Protein AF-A0A8C9UIH5-F1 (afdb_monomer)

Sequence (192 aa):
MHGMSHPVFLFQLLFCRVLQDYIEWLMPIVYTPTVGLACSQYGHILRRPKGLFISISDRGHVRSIVNNWPENDAVVITDGERILGLGDLGMYGMGIPVGKLCLYTACAGIHPDKYLPVCIDIGTDNTTLLKDPFYIGLYKKRDPITDRYDSEYSCYLSNVGGHSLLYSIWSSIKHFKRTQLFFSLRFSLNLQ

Secondary structure (DSSP, 8-state):
------HHHHHHHHHHHHHHHTHHHHHHHHSTTHHHHHHHTHHHH-SS--SEEEEGGGTTTHHHHHHTSPP-SEEEEE-STT-TTS---GGGGGHHHHHHHHHHHHHH---GGGEEEEEEES----TTGGG-TT--S-SSPPP---HHHHHHHHHHHHTT-SS-EEEEE-SS-TT--S--------------

Organism: Serinus canaria (NCBI:txid9135)

pLDDT: mean 73.55, std 20.6, range [25.08, 96.75]

Mean predicted aligned error: 10.1 Å

Nearest PDB structures (foldseek):
  7x11-assembly1_D  TM=9.461E-01  e=9.900E-18  Homo sapiens
  6c7n-assembly1_D  TM=9.326E-01  e=1.142E-16  Sorghum bicolor
  2aw5-assembly2_C  TM=8.945E-01  e=4.851E-17  Homo sapiens
  5ou5-assembly1_A  TM=8.752E-01  e=1.550E-16  Zea mays
  6w57-assembly1_A  TM=8.309E-01  e=6.320E-13  Trypanosoma cruzi

Structure (mmCIF, N/CA/C/O backbone):
data_AF-A0A8C9UIH5-F1
#
_entry.id   AF-A0A8C9UIH5-F1
#
loop_
_atom_site.group_PDB
_atom_site.id
_atom_site.type_symbol
_atom_site.label_atom_id
_atom_site.label_alt_id
_atom_site.label_comp_id
_atom_site.label_asym_id
_atom_site.label_entity_id
_atom_site.label_seq_id
_atom_site.pdbx_PDB_ins_code
_atom_site.Cartn_x
_atom_site.Cartn_y
_atom_site.Cartn_z
_atom_site.occupancy
_atom_site.B_iso_or_equiv
_atom_site.auth_seq_id
_atom_site.auth_comp_id
_atom_site.auth_asym_id
_atom_site.auth_atom_id
_atom_site.pdbx_PDB_model_num
ATOM 1 N N . MET A 1 1 ? -23.707 -16.100 5.401 1.00 32.19 1 MET A N 1
ATOM 2 C CA . MET A 1 1 ? -23.678 -15.674 6.817 1.00 32.19 1 MET A CA 1
ATOM 3 C C . MET A 1 1 ? -22.838 -16.667 7.616 1.00 32.19 1 MET A C 1
ATOM 5 O O . MET A 1 1 ? -23.377 -17.638 8.129 1.00 32.19 1 MET A O 1
ATOM 9 N N . HIS A 1 2 ? -21.520 -16.485 7.677 1.00 30.64 2 HIS A N 1
ATOM 10 C CA . HIS A 1 2 ? -20.655 -17.218 8.608 1.00 30.64 2 HIS A CA 1
ATOM 11 C C . HIS A 1 2 ? -19.794 -16.195 9.338 1.00 30.64 2 HIS A C 1
ATOM 13 O O . HIS A 1 2 ? -19.164 -15.349 8.707 1.00 30.64 2 HIS A O 1
ATOM 19 N N . GLY A 1 3 ? -19.900 -16.216 10.666 1.00 38.16 3 GLY A N 1
ATOM 20 C CA . GLY A 1 3 ? -19.327 -15.229 11.568 1.00 38.16 3 GLY A CA 1
ATOM 21 C C . GLY A 1 3 ? -17.819 -15.129 11.401 1.00 38.16 3 GLY A C 1
ATOM 22 O O . GLY A 1 3 ? -17.089 -16.092 11.621 1.00 38.16 3 GLY A O 1
ATOM 23 N N . MET A 1 4 ? -17.360 -13.937 11.035 1.00 40.62 4 MET A N 1
ATOM 24 C CA . MET A 1 4 ? -15.951 -13.567 10.988 1.00 40.62 4 MET A CA 1
ATOM 25 C C . MET A 1 4 ? -15.452 -13.260 12.406 1.00 40.62 4 MET A C 1
ATOM 27 O O . MET A 1 4 ? -15.053 -12.149 12.726 1.00 40.62 4 MET A O 1
ATOM 31 N N . SER A 1 5 ? -15.465 -14.257 13.290 1.00 37.78 5 SER A N 1
ATOM 32 C CA . SER A 1 5 ? -14.789 -14.200 14.590 1.00 37.78 5 SER A CA 1
ATOM 33 C C . SER A 1 5 ? -13.310 -14.571 14.431 1.00 37.78 5 SER A C 1
ATOM 35 O O . SER A 1 5 ? -12.812 -15.490 15.079 1.00 37.78 5 SER A O 1
ATOM 37 N N . HIS A 1 6 ? -12.600 -13.911 13.511 1.00 51.72 6 HIS A N 1
ATOM 38 C CA . HIS A 1 6 ? -11.171 -14.151 13.321 1.00 51.72 6 HIS A CA 1
ATOM 39 C C . HIS A 1 6 ? -10.384 -13.245 14.288 1.00 51.72 6 HIS A C 1
ATOM 41 O O . HIS A 1 6 ? -10.607 -12.033 14.283 1.00 51.72 6 HIS A O 1
ATOM 47 N N . PRO A 1 7 ? -9.419 -13.752 15.082 1.00 52.97 7 PRO A N 1
ATOM 48 C CA . PRO A 1 7 ? -8.651 -12.943 16.047 1.00 52.97 7 PRO A CA 1
ATOM 49 C C . PRO A 1 7 ? -7.919 -11.731 15.438 1.00 52.97 7 PRO A C 1
ATOM 51 O O . PRO A 1 7 ? -7.585 -10.778 16.136 1.00 52.97 7 PRO A O 1
ATOM 54 N N . VAL A 1 8 ? -7.709 -11.737 14.119 1.00 53.50 8 VAL A N 1
ATOM 55 C CA . VAL A 1 8 ? -7.130 -10.621 13.355 1.00 53.50 8 VAL A CA 1
ATOM 56 C C . VAL A 1 8 ? -8.065 -9.407 13.339 1.00 53.50 8 VAL A C 1
ATOM 58 O O . VAL A 1 8 ? -7.598 -8.276 13.449 1.00 53.50 8 VAL A O 1
ATOM 61 N N . PHE A 1 9 ? -9.374 -9.640 13.252 1.00 54.66 9 PHE A N 1
ATOM 62 C CA . PHE A 1 9 ? -10.385 -8.590 13.216 1.00 54.66 9 PHE A CA 1
ATOM 63 C C . PHE A 1 9 ? -10.535 -7.902 14.581 1.00 54.66 9 PHE A C 1
ATOM 65 O O . PHE A 1 9 ? -10.538 -6.676 14.671 1.00 54.66 9 PHE A O 1
ATOM 72 N N . LEU A 1 10 ? -10.524 -8.692 15.659 1.00 59.56 10 LEU A N 1
ATOM 73 C CA . LEU A 1 10 ? -10.505 -8.194 17.039 1.00 59.56 10 LEU A CA 1
ATOM 74 C C . LEU A 1 10 ? -9.298 -7.287 17.311 1.00 59.56 10 LEU A C 1
ATOM 76 O O . LEU A 1 10 ? -9.452 -6.224 17.908 1.00 59.56 10 LEU A O 1
ATOM 80 N N . PHE A 1 11 ? -8.109 -7.665 16.830 1.00 68.94 11 PHE A N 1
ATOM 81 C CA . PHE A 1 11 ? -6.918 -6.828 16.976 1.00 68.94 11 PHE A CA 1
ATOM 82 C C . PHE A 1 11 ? -7.029 -5.519 16.183 1.00 68.94 11 PHE A C 1
ATOM 84 O O . PHE A 1 11 ? -6.650 -4.469 16.690 1.00 68.94 11 PHE A O 1
ATOM 91 N N . GLN A 1 12 ? -7.567 -5.562 14.960 1.00 70.94 12 GLN A N 1
ATOM 92 C CA . GLN A 1 12 ? -7.761 -4.374 14.122 1.00 70.94 12 GLN A CA 1
ATOM 93 C C . GLN A 1 12 ? -8.765 -3.396 14.761 1.00 70.94 12 GLN A C 1
ATOM 95 O O . GLN A 1 12 ? -8.496 -2.198 14.808 1.00 70.94 12 GLN A O 1
ATOM 100 N N . LEU A 1 13 ? -9.879 -3.894 15.308 1.00 74.19 13 LEU A N 1
ATOM 101 C CA . LEU A 1 13 ? -10.854 -3.071 16.030 1.00 74.19 13 LEU A CA 1
ATOM 102 C C . LEU A 1 13 ? -10.268 -2.457 17.302 1.00 74.19 13 LEU A C 1
ATOM 104 O O . LEU A 1 13 ? -10.424 -1.258 17.522 1.00 74.19 13 LEU A O 1
ATOM 108 N N . LEU A 1 14 ? -9.564 -3.251 18.115 1.00 81.12 14 LEU A N 1
ATOM 109 C CA . LEU A 1 14 ? -8.899 -2.752 19.318 1.00 81.12 14 LEU A CA 1
ATOM 110 C C . LEU A 1 14 ? -7.847 -1.694 18.968 1.00 81.12 14 LEU A C 1
ATOM 112 O O . LEU A 1 14 ? -7.779 -0.655 19.614 1.00 81.12 14 LEU A O 1
ATOM 116 N N . PHE A 1 15 ? -7.065 -1.925 17.914 1.00 81.69 15 PHE A N 1
ATOM 117 C CA . PHE A 1 15 ? -6.082 -0.970 17.413 1.00 81.69 15 PHE A CA 1
ATOM 118 C C . PHE A 1 15 ? -6.733 0.346 16.977 1.00 81.69 15 PHE A C 1
ATOM 120 O O . PHE A 1 15 ? -6.294 1.412 17.399 1.00 81.69 15 PHE A O 1
ATOM 127 N N . CYS A 1 16 ? -7.805 0.288 16.183 1.00 77.69 16 CYS A N 1
ATOM 128 C CA . CYS A 1 16 ? -8.547 1.481 15.780 1.00 77.69 16 CYS A CA 1
ATOM 129 C C . CYS A 1 16 ? -9.183 2.198 16.977 1.00 77.69 16 CYS A C 1
ATOM 131 O O . CYS A 1 16 ? -9.220 3.426 16.989 1.00 77.69 16 CYS A O 1
ATOM 133 N N . ARG A 1 17 ? -9.629 1.459 17.999 1.00 81.94 17 ARG A N 1
ATOM 134 C CA . ARG A 1 17 ? -10.161 2.046 19.230 1.00 81.94 17 ARG A CA 1
ATOM 135 C C . ARG A 1 17 ? -9.084 2.771 20.039 1.00 81.94 17 ARG A C 1
ATOM 137 O O . ARG A 1 17 ? -9.276 3.924 20.400 1.00 81.94 17 ARG A O 1
ATOM 144 N N . VAL A 1 18 ? -7.934 2.137 20.257 1.00 86.69 18 VAL A N 1
ATOM 145 C CA . VAL A 1 18 ? -6.781 2.765 20.925 1.00 86.69 18 VAL A CA 1
ATOM 146 C C . VAL A 1 18 ? -6.313 4.001 20.150 1.00 86.69 18 VAL A C 1
ATOM 148 O O . VAL A 1 18 ? -5.970 5.015 20.751 1.00 86.69 18 VAL A O 1
ATOM 151 N N . LEU A 1 19 ? -6.352 3.948 18.816 1.00 84.69 19 LEU A N 1
ATOM 152 C CA . LEU A 1 19 ? -6.067 5.106 17.974 1.00 84.69 19 LEU A CA 1
ATOM 153 C C . LEU A 1 19 ? -7.052 6.252 18.160 1.00 84.69 19 LEU A C 1
ATOM 155 O O . LEU A 1 19 ? -6.615 7.394 18.149 1.00 84.69 19 LEU A O 1
ATOM 159 N N . GLN A 1 20 ? -8.345 5.972 18.325 1.00 82.62 20 GLN A N 1
ATOM 160 C CA . GLN A 1 20 ? -9.336 7.005 18.634 1.00 82.62 20 GLN A CA 1
ATOM 161 C C . GLN A 1 20 ? -9.053 7.669 19.978 1.00 82.62 20 GLN A C 1
ATOM 163 O O . GLN A 1 20 ? -9.080 8.893 20.066 1.00 82.62 20 GLN A O 1
ATOM 168 N N . ASP A 1 21 ? -8.750 6.866 20.998 1.00 86.38 21 ASP A N 1
ATOM 169 C CA . ASP A 1 21 ? -8.558 7.356 22.363 1.00 86.38 21 ASP A CA 1
ATOM 170 C C . ASP A 1 21 ? -7.251 8.177 22.512 1.00 86.38 21 ASP A C 1
ATOM 172 O O . ASP A 1 21 ? -7.191 9.086 23.337 1.00 86.38 21 ASP A O 1
ATOM 176 N N . TYR A 1 22 ? -6.220 7.915 21.690 1.00 87.06 22 TYR A N 1
ATOM 177 C CA . TYR A 1 22 ? -4.895 8.560 21.783 1.00 87.06 22 TYR A CA 1
ATOM 178 C C . TYR A 1 22 ? -4.378 9.127 20.453 1.00 87.06 22 TYR A C 1
ATOM 180 O O . TYR A 1 22 ? -3.174 9.089 20.178 1.00 87.06 22 TYR A O 1
ATOM 188 N N . ILE A 1 23 ? -5.269 9.649 19.607 1.00 82.88 23 ILE A N 1
ATOM 189 C CA . ILE A 1 23 ? -4.918 10.029 18.233 1.00 82.88 23 ILE A CA 1
ATOM 190 C C . ILE A 1 23 ? -3.749 11.018 18.164 1.00 82.88 23 ILE A C 1
ATOM 192 O O . ILE A 1 23 ? -2.807 10.783 17.416 1.00 82.88 23 ILE A O 1
ATOM 196 N N . GLU A 1 24 ? -3.731 12.069 18.986 1.00 82.25 24 GLU A N 1
ATOM 197 C CA . GLU A 1 24 ? -2.657 13.075 18.967 1.00 82.25 24 GLU A CA 1
ATOM 198 C C . GLU A 1 24 ? -1.272 12.468 19.223 1.00 82.25 24 GLU A C 1
ATOM 200 O O . GLU A 1 24 ? -0.296 12.833 18.569 1.00 82.25 24 GLU A O 1
ATOM 205 N N . TRP A 1 25 ? -1.199 11.492 20.129 1.00 85.00 25 TRP A N 1
ATOM 206 C CA . TRP A 1 25 ? 0.044 10.826 20.509 1.00 85.00 25 TRP A CA 1
ATOM 207 C C . TRP A 1 25 ? 0.460 9.729 19.527 1.00 85.00 25 TRP A C 1
ATOM 209 O O . TRP A 1 25 ? 1.649 9.513 19.294 1.00 85.00 25 TRP A O 1
ATOM 219 N N . LEU A 1 26 ? -0.510 9.024 18.943 1.00 86.19 26 LEU A N 1
ATOM 220 C CA . LEU A 1 26 ? -0.250 7.886 18.062 1.00 86.19 26 LEU A CA 1
ATOM 221 C C . LEU A 1 26 ? -0.104 8.283 16.591 1.00 86.19 26 LEU A C 1
ATOM 223 O O . LEU A 1 26 ? 0.512 7.537 15.831 1.00 86.19 26 LEU A O 1
ATOM 227 N N . MET A 1 27 ? -0.602 9.451 16.177 1.00 80.50 27 MET A N 1
ATOM 228 C CA . MET A 1 27 ? -0.501 9.946 14.798 1.00 80.50 27 MET A CA 1
ATOM 229 C C . MET A 1 27 ? 0.934 9.917 14.235 1.00 80.50 27 MET A C 1
ATOM 231 O O . MET A 1 27 ? 1.108 9.392 13.133 1.00 80.50 27 MET A O 1
ATOM 235 N N . PRO A 1 28 ? 1.982 10.369 14.954 1.00 83.12 28 PRO A N 1
ATOM 236 C CA . PRO A 1 28 ? 3.363 10.282 14.464 1.00 83.12 28 PRO A CA 1
ATOM 237 C C . PRO A 1 28 ? 3.882 8.845 14.296 1.00 83.12 28 PRO A C 1
ATOM 239 O O . PRO A 1 28 ? 4.825 8.612 13.537 1.00 83.12 28 PRO A O 1
ATOM 242 N N . ILE A 1 29 ? 3.281 7.880 15.000 1.00 83.69 29 ILE A N 1
ATOM 243 C CA . ILE A 1 29 ? 3.656 6.461 14.973 1.00 83.69 29 ILE A CA 1
ATOM 244 C C . ILE A 1 29 ? 2.952 5.737 13.820 1.00 83.69 29 ILE A C 1
ATOM 246 O O . ILE A 1 29 ? 3.580 4.958 13.108 1.00 83.69 29 ILE A O 1
ATOM 250 N N . VAL A 1 30 ? 1.654 5.982 13.618 1.00 78.56 30 VAL A N 1
ATOM 251 C CA . VAL A 1 30 ? 0.859 5.266 12.599 1.00 78.56 30 VAL A CA 1
ATOM 252 C C . VAL A 1 30 ? 0.787 5.979 11.252 1.00 78.56 30 VAL A C 1
ATOM 254 O O . VAL A 1 30 ? 0.372 5.380 10.260 1.00 78.56 30 VAL A O 1
ATOM 257 N N . TYR A 1 31 ? 1.194 7.245 11.205 1.00 76.94 31 TYR A N 1
ATOM 258 C CA . TYR A 1 31 ? 1.227 8.059 9.999 1.00 76.94 31 TYR A CA 1
ATOM 259 C C . TYR A 1 31 ? 2.617 8.684 9.816 1.00 76.94 31 TYR A C 1
ATOM 261 O O . TYR A 1 31 ? 3.637 8.043 10.069 1.00 76.94 31 TYR A O 1
ATOM 269 N N . THR A 1 32 ? 2.706 9.901 9.292 1.00 71.75 32 THR A N 1
ATOM 270 C CA . THR A 1 32 ? 3.986 10.574 9.049 1.00 71.75 32 THR A CA 1
ATOM 271 C C . THR A 1 32 ? 4.675 10.972 10.359 1.00 71.75 32 THR A C 1
ATOM 273 O O . THR A 1 32 ? 4.009 11.566 11.206 1.00 71.75 32 THR A O 1
ATOM 276 N N . PRO A 1 33 ? 5.997 10.746 10.510 1.00 82.06 33 PRO A N 1
ATOM 277 C CA . PRO A 1 33 ? 6.952 10.257 9.500 1.00 82.06 33 PRO A CA 1
ATOM 278 C C . PRO A 1 33 ? 7.119 8.724 9.446 1.00 82.06 33 PRO A C 1
ATOM 280 O O . PRO A 1 33 ? 7.627 8.201 8.453 1.00 82.06 33 PRO A O 1
ATOM 283 N N . THR A 1 34 ? 6.683 7.996 10.475 1.00 85.88 34 THR A N 1
ATOM 284 C CA . THR A 1 34 ? 6.977 6.565 10.676 1.00 85.88 34 THR A CA 1
ATOM 285 C C . THR A 1 34 ? 6.425 5.664 9.570 1.00 85.88 34 THR A C 1
ATOM 287 O O . THR A 1 34 ? 7.091 4.715 9.161 1.00 85.88 34 THR A O 1
ATOM 290 N N . VAL A 1 35 ? 5.259 5.987 9.000 1.00 85.06 35 VAL A N 1
ATOM 291 C CA . VAL A 1 35 ? 4.681 5.237 7.871 1.00 85.06 35 VAL A CA 1
ATOM 292 C C . VAL A 1 35 ? 5.583 5.271 6.638 1.00 85.06 35 VAL A C 1
ATOM 294 O O . VAL A 1 35 ? 5.638 4.296 5.896 1.00 85.06 35 VAL A O 1
ATOM 297 N N . GLY A 1 36 ? 6.333 6.359 6.434 1.00 85.25 36 GLY A N 1
ATOM 298 C CA . GLY A 1 36 ? 7.306 6.457 5.350 1.00 85.25 36 GLY A CA 1
ATOM 299 C C . GLY A 1 36 ? 8.452 5.466 5.540 1.00 85.25 36 GLY A C 1
ATOM 300 O O . GLY A 1 36 ? 8.786 4.735 4.614 1.00 85.25 36 GLY A O 1
ATOM 301 N N . LEU A 1 37 ? 8.988 5.375 6.762 1.00 89.12 37 LEU A N 1
ATOM 302 C CA . LEU A 1 37 ? 10.014 4.390 7.114 1.00 89.12 37 LEU A CA 1
ATOM 303 C C . LEU A 1 37 ? 9.491 2.953 6.968 1.00 89.12 37 LEU A C 1
ATOM 305 O O . LEU A 1 37 ? 10.170 2.106 6.392 1.00 89.12 37 LEU A O 1
ATOM 309 N N . ALA A 1 38 ? 8.264 2.701 7.430 1.00 89.75 38 ALA A N 1
ATOM 310 C CA . ALA A 1 38 ? 7.608 1.406 7.283 1.00 89.75 38 ALA A CA 1
ATOM 311 C C . ALA A 1 38 ? 7.399 1.025 5.810 1.00 89.75 38 ALA A C 1
ATOM 313 O O . ALA A 1 38 ? 7.561 -0.142 5.467 1.00 89.75 38 ALA A O 1
ATOM 314 N N . CYS A 1 39 ? 7.086 1.987 4.932 1.00 89.69 39 CYS A N 1
ATOM 315 C CA . CYS A 1 39 ? 7.049 1.748 3.489 1.00 89.69 39 CYS A CA 1
ATOM 316 C C . CYS A 1 39 ? 8.451 1.399 2.972 1.00 89.69 39 CYS A C 1
ATOM 318 O O . CYS A 1 39 ? 8.620 0.367 2.343 1.00 89.69 39 CYS A O 1
ATOM 320 N N . SER A 1 40 ? 9.492 2.166 3.297 1.00 90.88 40 SER A N 1
ATOM 321 C CA . SER A 1 40 ? 10.858 1.878 2.821 1.00 90.88 40 SER A CA 1
ATOM 322 C C . SER A 1 40 ? 11.382 0.490 3.211 1.00 90.88 40 SER A C 1
ATOM 324 O O . SER A 1 40 ? 12.221 -0.064 2.507 1.00 90.88 40 SER A O 1
ATOM 326 N N . GLN A 1 41 ? 10.892 -0.077 4.315 1.00 92.62 41 GLN A N 1
ATOM 327 C CA . GLN A 1 41 ? 11.284 -1.397 4.816 1.00 92.62 41 GLN A CA 1
ATOM 328 C C . GLN A 1 41 ? 10.167 -2.441 4.689 1.00 92.62 41 GLN A C 1
ATOM 330 O O . GLN A 1 41 ? 10.235 -3.484 5.337 1.00 92.62 41 GLN A O 1
ATOM 335 N N . TYR A 1 42 ? 9.134 -2.185 3.878 1.00 92.50 42 TYR A N 1
ATOM 336 C CA . TYR A 1 42 ? 7.877 -2.934 3.937 1.00 92.50 42 TYR A CA 1
ATOM 337 C C . TYR A 1 42 ? 8.071 -4.443 3.761 1.00 92.50 42 TYR A C 1
ATOM 339 O O . TYR A 1 42 ? 7.571 -5.211 4.577 1.00 92.50 42 TYR A O 1
ATOM 347 N N . GLY A 1 43 ? 8.851 -4.876 2.767 1.00 91.56 43 GLY A N 1
ATOM 348 C CA . GLY A 1 43 ? 9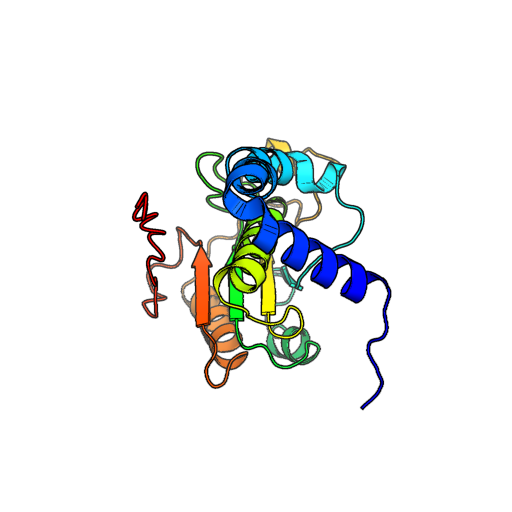.142 -6.296 2.532 1.00 91.56 43 GLY A CA 1
ATOM 349 C C . GLY A 1 43 ? 9.931 -6.970 3.657 1.00 91.56 43 GLY A C 1
ATOM 350 O O . GLY A 1 43 ? 9.714 -8.144 3.938 1.00 91.56 43 GLY A O 1
ATOM 351 N N . HIS A 1 44 ? 10.763 -6.215 4.380 1.00 92.06 44 HIS A N 1
ATOM 352 C CA . HIS A 1 44 ? 11.551 -6.714 5.516 1.00 92.06 44 HIS A CA 1
ATOM 353 C C . HIS A 1 44 ? 10.695 -6.924 6.768 1.00 92.06 44 HIS A C 1
ATOM 355 O O . HIS A 1 44 ? 10.970 -7.808 7.577 1.00 92.06 44 HIS A O 1
ATOM 361 N N . ILE A 1 45 ? 9.653 -6.105 6.945 1.00 90.69 45 ILE A N 1
ATOM 362 C CA . ILE A 1 45 ? 8.761 -6.149 8.116 1.00 90.69 45 ILE A CA 1
ATOM 363 C C . ILE A 1 45 ? 7.432 -6.862 7.836 1.00 90.69 45 ILE A C 1
ATOM 365 O O . ILE A 1 45 ? 6.625 -7.042 8.757 1.00 90.69 45 ILE A O 1
ATOM 369 N N . LEU A 1 46 ? 7.174 -7.252 6.584 1.00 87.06 46 LEU A N 1
ATOM 370 C CA . LEU A 1 46 ? 5.919 -7.865 6.171 1.00 87.06 46 LEU A CA 1
ATOM 371 C C . LEU A 1 46 ? 5.732 -9.210 6.875 1.00 87.06 46 LEU A C 1
ATOM 373 O O . LEU A 1 46 ? 6.443 -10.178 6.628 1.00 87.06 46 LEU A O 1
ATOM 377 N N . ARG A 1 47 ? 4.719 -9.286 7.740 1.00 85.12 47 ARG A N 1
ATOM 378 C CA . ARG A 1 47 ? 4.317 -10.544 8.394 1.00 85.12 47 ARG A CA 1
ATOM 379 C C . ARG A 1 47 ? 3.084 -11.161 7.757 1.00 85.12 47 ARG A C 1
ATOM 381 O O . ARG A 1 47 ? 2.990 -12.374 7.624 1.00 85.12 47 ARG A O 1
ATOM 388 N N . ARG A 1 48 ? 2.101 -10.323 7.424 1.00 83.50 48 ARG A N 1
ATOM 389 C CA . ARG A 1 48 ? 0.848 -10.729 6.786 1.00 83.50 48 ARG A CA 1
ATOM 390 C C . ARG A 1 48 ? 0.441 -9.672 5.765 1.00 83.50 48 ARG A C 1
ATOM 392 O O . ARG A 1 48 ? 0.405 -8.497 6.141 1.00 83.50 48 ARG A O 1
ATOM 399 N N . PRO A 1 49 ? 0.124 -10.064 4.522 1.00 82.81 49 PRO A N 1
ATOM 400 C CA . PRO A 1 49 ? -0.376 -9.129 3.527 1.00 82.81 49 PRO A CA 1
ATOM 401 C C . PRO A 1 49 ? -1.710 -8.539 3.994 1.00 82.81 49 PRO A C 1
ATOM 403 O O . PRO A 1 49 ? -2.564 -9.249 4.528 1.00 82.81 49 PRO A O 1
ATOM 406 N N . LYS A 1 50 ? -1.872 -7.226 3.819 1.00 82.69 50 LYS A N 1
ATOM 407 C CA . LYS A 1 50 ? -3.123 -6.508 4.075 1.00 82.69 50 LYS A CA 1
ATOM 408 C C . LYS A 1 50 ? -3.561 -5.817 2.794 1.00 82.69 50 LYS A C 1
ATOM 410 O O . LYS A 1 50 ? -2.790 -5.047 2.232 1.00 82.69 50 LYS A O 1
ATOM 415 N N . GLY A 1 51 ? -4.806 -6.050 2.397 1.00 87.75 51 GLY A N 1
ATOM 416 C CA . GLY A 1 51 ? -5.376 -5.481 1.182 1.00 87.75 51 GLY A CA 1
ATOM 417 C C . GLY A 1 51 ? -5.136 -6.331 -0.057 1.00 87.75 51 GLY A C 1
ATOM 418 O O . GLY A 1 51 ? -4.695 -7.478 0.021 1.00 87.75 51 GLY A O 1
ATOM 419 N N . LEU A 1 52 ? -5.479 -5.744 -1.196 1.00 89.19 52 LEU A N 1
ATOM 420 C CA . LEU A 1 52 ? -5.479 -6.383 -2.496 1.00 89.19 52 LEU A CA 1
ATOM 421 C C . LEU A 1 52 ? -4.289 -5.901 -3.325 1.00 89.19 52 LEU A C 1
ATOM 423 O O . LEU A 1 52 ? -4.085 -4.701 -3.505 1.00 89.19 52 LEU A O 1
ATOM 427 N N . PHE A 1 53 ? -3.526 -6.847 -3.854 1.00 90.81 53 PHE A N 1
ATOM 428 C CA . PHE A 1 53 ? -2.407 -6.588 -4.752 1.00 90.81 53 PHE A CA 1
ATOM 429 C C . PHE A 1 53 ? -2.851 -6.978 -6.156 1.00 90.81 53 PHE A C 1
ATOM 431 O O . PHE A 1 53 ? -3.303 -8.103 -6.358 1.00 90.81 53 PHE A O 1
ATOM 438 N N . ILE A 1 54 ? -2.782 -6.043 -7.101 1.00 88.88 54 ILE A N 1
ATOM 439 C CA . ILE A 1 54 ? -3.187 -6.286 -8.488 1.00 88.88 54 ILE A CA 1
ATOM 440 C C . ILE A 1 54 ? -2.021 -5.918 -9.379 1.00 88.88 54 ILE A C 1
ATOM 442 O O . ILE A 1 54 ? -1.651 -4.752 -9.455 1.00 88.88 54 ILE A O 1
ATOM 446 N N . SER A 1 55 ? -1.455 -6.893 -10.067 1.00 89.44 55 SER A N 1
ATOM 447 C CA . SER A 1 55 ? -0.350 -6.662 -10.981 1.00 89.44 55 SER A CA 1
ATOM 448 C C . SER A 1 55 ? -0.834 -6.370 -12.399 1.00 89.44 55 SER A C 1
ATOM 450 O O . SER A 1 55 ? -1.980 -6.631 -12.766 1.00 89.44 55 SER A O 1
ATOM 452 N N . ILE A 1 56 ? 0.069 -5.871 -13.235 1.00 84.81 56 ILE A N 1
ATOM 453 C CA . ILE A 1 56 ? -0.147 -5.745 -14.679 1.00 84.81 56 ILE A CA 1
ATOM 454 C C . ILE A 1 56 ? -0.328 -7.099 -15.373 1.00 84.81 56 ILE A C 1
ATOM 456 O O . ILE A 1 56 ? -0.950 -7.176 -16.433 1.00 84.81 56 ILE A O 1
ATOM 460 N N . SER A 1 57 ? 0.159 -8.182 -14.764 1.00 86.31 57 SER A N 1
ATOM 461 C CA . SER A 1 57 ? -0.058 -9.546 -15.251 1.00 86.31 57 SER A CA 1
ATOM 462 C C . SER A 1 57 ? -1.510 -10.004 -15.072 1.00 86.31 57 SER A C 1
ATOM 464 O O . SER A 1 57 ? -1.957 -10.895 -15.787 1.00 86.31 57 SER A O 1
ATOM 466 N N . ASP A 1 58 ? -2.270 -9.361 -14.181 1.00 85.88 58 ASP A N 1
ATOM 467 C CA . ASP A 1 58 ? -3.672 -9.686 -13.889 1.00 85.88 58 ASP A CA 1
ATOM 468 C C . ASP A 1 58 ? -4.669 -9.009 -14.845 1.00 85.88 58 ASP A C 1
ATOM 470 O O . ASP A 1 58 ? -5.891 -9.036 -14.646 1.00 85.88 58 ASP A O 1
ATOM 474 N N . ARG A 1 59 ? -4.158 -8.381 -15.907 1.00 80.62 59 ARG A N 1
ATOM 475 C CA . ARG A 1 59 ? -4.966 -7.706 -16.919 1.00 80.62 59 ARG A CA 1
ATOM 476 C C . ARG A 1 59 ? -6.019 -8.647 -17.516 1.00 80.62 59 ARG A C 1
ATOM 478 O O . ARG A 1 59 ? -5.765 -9.829 -17.745 1.00 80.62 59 ARG A O 1
ATOM 485 N N . GLY A 1 60 ? -7.227 -8.128 -17.748 1.00 81.44 60 GLY A N 1
ATOM 486 C CA . GLY A 1 60 ? -8.381 -8.926 -18.177 1.00 81.44 60 GLY A CA 1
ATOM 487 C C . GLY A 1 60 ? -9.051 -9.753 -17.069 1.00 81.44 60 GLY A C 1
ATOM 488 O O . GLY A 1 60 ? -10.199 -10.153 -17.238 1.00 81.44 60 GLY A O 1
ATOM 489 N N . HIS A 1 61 ? -8.399 -9.943 -15.916 1.00 84.88 61 HIS A N 1
ATOM 490 C CA . HIS A 1 61 ? -8.909 -10.727 -14.780 1.00 84.88 61 HIS A CA 1
ATOM 491 C C . HIS A 1 61 ? -9.137 -9.879 -13.516 1.00 84.88 61 HIS A C 1
ATOM 493 O O . HIS A 1 61 ? -9.600 -10.384 -12.490 1.00 84.88 61 HIS A O 1
ATOM 499 N N . VAL A 1 62 ? -8.887 -8.568 -13.589 1.00 81.19 62 VAL A N 1
ATOM 500 C CA . VAL A 1 62 ? -9.078 -7.618 -12.479 1.00 81.19 62 VAL A CA 1
ATOM 501 C C . VAL A 1 62 ? -10.481 -7.732 -11.876 1.00 81.19 62 VAL A C 1
ATOM 503 O O . VAL A 1 62 ? -10.628 -7.791 -10.658 1.00 81.19 62 VAL A O 1
ATOM 506 N N . ARG A 1 63 ? -11.525 -7.849 -12.709 1.00 80.19 63 ARG A N 1
ATOM 507 C CA . ARG A 1 63 ? -12.907 -7.980 -12.220 1.00 80.19 63 ARG A CA 1
ATOM 508 C C . ARG A 1 63 ? -13.115 -9.230 -11.370 1.00 80.19 63 ARG A C 1
ATOM 510 O O . ARG A 1 63 ? -13.758 -9.138 -10.329 1.00 80.19 63 ARG A O 1
ATOM 517 N N . SER A 1 64 ? -12.593 -10.379 -11.798 1.00 84.12 64 SER A N 1
ATOM 518 C CA . SER A 1 64 ? -12.708 -11.619 -11.022 1.00 84.12 64 SER A CA 1
ATOM 519 C C . SER A 1 64 ? -11.962 -11.529 -9.697 1.00 84.12 64 SER A C 1
ATOM 521 O O . SER A 1 64 ? -12.484 -11.976 -8.684 1.00 84.12 64 SER A O 1
ATOM 523 N N . ILE A 1 65 ? -10.789 -10.892 -9.687 1.00 84.75 65 ILE A N 1
ATOM 524 C CA . ILE A 1 65 ? -9.991 -10.702 -8.472 1.00 84.75 65 ILE A CA 1
ATOM 525 C C . ILE A 1 65 ? -10.752 -9.836 -7.468 1.00 84.75 65 ILE A C 1
ATOM 527 O O . ILE A 1 65 ? -10.853 -10.187 -6.297 1.00 84.75 65 ILE A O 1
ATOM 531 N N . VAL A 1 66 ? -11.329 -8.728 -7.930 1.00 80.00 66 VAL A N 1
ATOM 532 C CA . VAL A 1 66 ? -12.051 -7.810 -7.049 1.00 80.00 66 VAL A CA 1
ATOM 533 C C . VAL A 1 66 ? -13.383 -8.394 -6.572 1.00 80.00 66 VAL A C 1
ATOM 535 O O . VAL A 1 66 ? -13.748 -8.197 -5.419 1.00 80.00 66 VAL A O 1
ATOM 538 N N . ASN A 1 67 ? -14.077 -9.172 -7.408 1.00 81.31 67 ASN A N 1
ATOM 539 C CA . ASN A 1 67 ? -15.306 -9.870 -7.012 1.00 81.31 67 ASN A CA 1
ATOM 540 C C . ASN A 1 67 ? -15.087 -10.914 -5.899 1.00 81.31 67 ASN A C 1
ATOM 542 O O . ASN A 1 67 ? -16.057 -11.326 -5.270 1.00 81.31 67 ASN A O 1
ATOM 546 N N . ASN A 1 68 ? -13.845 -11.345 -5.649 1.00 81.44 68 ASN A N 1
ATOM 547 C CA . ASN A 1 68 ? -13.529 -12.222 -4.518 1.00 81.44 6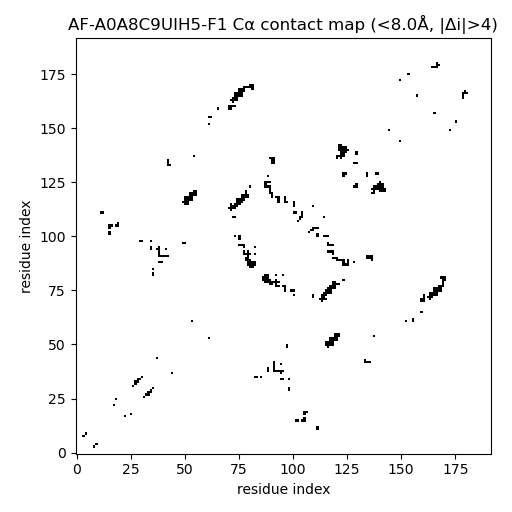8 ASN A CA 1
ATOM 548 C C . ASN A 1 68 ? -13.535 -11.480 -3.172 1.00 81.44 68 ASN A C 1
ATOM 550 O O . ASN A 1 68 ? -13.484 -12.123 -2.124 1.00 81.44 68 ASN A O 1
ATOM 554 N N . TRP A 1 69 ? -13.569 -10.145 -3.184 1.00 77.38 69 TRP A N 1
ATOM 555 C CA . TRP A 1 69 ? -13.614 -9.329 -1.978 1.00 77.38 69 TRP A CA 1
ATOM 556 C C . TRP A 1 69 ? -15.063 -8.952 -1.625 1.00 77.38 69 TRP A C 1
ATOM 558 O O . TRP A 1 69 ? -15.848 -8.664 -2.532 1.00 77.38 69 TRP A O 1
ATOM 568 N N . PRO A 1 70 ? -15.447 -8.932 -0.333 1.00 76.56 70 PRO A N 1
ATOM 569 C CA . PRO A 1 70 ? -16.764 -8.447 0.085 1.00 76.56 70 PRO A CA 1
ATOM 570 C C . PRO A 1 70 ? -16.991 -6.978 -0.308 1.00 76.56 70 PRO A C 1
ATOM 572 O O . PRO A 1 70 ? -16.042 -6.252 -0.600 1.00 76.56 70 PRO A O 1
ATOM 575 N N . GLU A 1 71 ? -18.251 -6.534 -0.308 1.00 71.00 71 GLU A N 1
ATOM 576 C CA . GLU A 1 71 ? -18.623 -5.144 -0.614 1.00 71.00 71 GLU A CA 1
ATOM 577 C C . GLU A 1 71 ? -17.966 -4.133 0.340 1.00 71.00 71 GLU A C 1
ATOM 579 O O . GLU A 1 71 ? -17.998 -4.310 1.561 1.00 71.00 71 GLU A O 1
ATOM 584 N N . ASN A 1 72 ? -17.433 -3.039 -0.222 1.00 73.19 72 ASN A N 1
ATOM 585 C CA . ASN A 1 72 ? -16.668 -2.023 0.509 1.00 73.19 72 ASN A CA 1
ATOM 586 C C . ASN A 1 72 ? -17.262 -0.625 0.320 1.00 73.19 72 ASN A C 1
ATOM 588 O O . ASN A 1 72 ? -17.600 -0.232 -0.795 1.00 73.19 72 ASN A O 1
ATOM 592 N N . ASP A 1 73 ? -17.263 0.167 1.386 1.00 72.31 73 ASP A N 1
ATOM 593 C CA . ASP A 1 73 ? -17.722 1.558 1.406 1.00 72.31 73 ASP A CA 1
ATOM 594 C C . ASP A 1 73 ? -16.575 2.548 1.112 1.00 72.31 73 ASP A C 1
ATOM 596 O O . ASP A 1 73 ? -16.809 3.661 0.632 1.00 72.31 73 ASP A O 1
ATOM 600 N N . ALA A 1 74 ? -15.318 2.149 1.353 1.00 76.50 74 ALA A N 1
ATOM 601 C CA . ALA A 1 74 ? -14.135 2.968 1.086 1.00 76.50 74 ALA A CA 1
ATOM 602 C C . ALA A 1 74 ? -13.000 2.167 0.435 1.00 76.50 74 ALA A C 1
ATOM 604 O O . ALA A 1 74 ? -12.643 1.081 0.884 1.00 76.50 74 ALA A O 1
ATOM 605 N N . VAL A 1 75 ? -12.378 2.723 -0.604 1.00 79.75 75 VAL A N 1
ATOM 606 C CA . VAL A 1 75 ? -11.251 2.078 -1.292 1.00 79.75 75 VAL A CA 1
ATOM 607 C C . VAL A 1 75 ? -10.117 3.086 -1.435 1.00 79.75 75 VAL A C 1
ATOM 609 O O . VAL A 1 75 ? -10.322 4.197 -1.929 1.00 79.75 75 VAL A O 1
ATOM 612 N N . VAL A 1 76 ? -8.913 2.706 -1.002 1.00 82.19 76 VAL A N 1
ATOM 613 C CA . VAL A 1 76 ? -7.709 3.535 -1.162 1.00 82.19 76 VAL A CA 1
ATOM 614 C C . VAL A 1 76 ? -6.721 2.805 -2.050 1.00 82.19 76 VAL A C 1
ATOM 616 O O . VAL A 1 76 ? -6.360 1.668 -1.762 1.00 82.19 76 VAL A O 1
ATOM 619 N N . ILE A 1 77 ? -6.286 3.465 -3.122 1.00 82.69 77 ILE A N 1
ATOM 620 C CA . ILE A 1 77 ? -5.474 2.851 -4.177 1.00 82.69 77 ILE A CA 1
ATOM 621 C C . ILE A 1 77 ? -4.164 3.620 -4.348 1.00 82.69 77 ILE A C 1
ATOM 623 O O . ILE A 1 77 ? -4.148 4.857 -4.352 1.00 82.69 77 ILE A O 1
ATOM 627 N N . THR A 1 78 ? -3.066 2.889 -4.536 1.00 85.38 78 THR A N 1
ATOM 628 C CA . THR A 1 78 ? -1.768 3.445 -4.942 1.00 85.38 78 THR A CA 1
ATOM 629 C C . THR A 1 78 ? -1.028 2.504 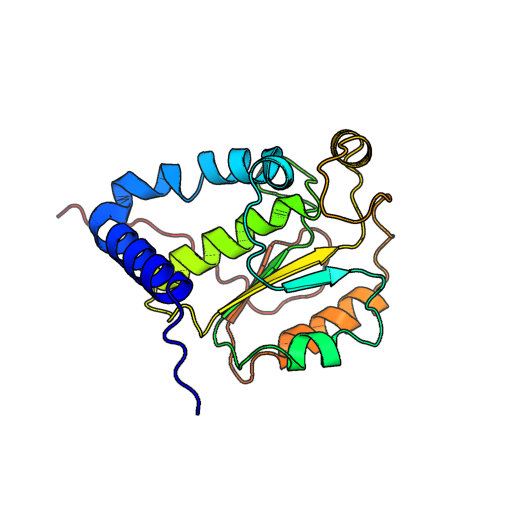-5.888 1.00 85.38 78 THR A C 1
ATOM 631 O O . THR A 1 78 ? -1.207 1.294 -5.822 1.00 85.38 78 THR A O 1
ATOM 634 N N . ASP A 1 79 ? -0.186 3.047 -6.756 1.00 86.06 79 ASP A N 1
ATOM 635 C CA . ASP A 1 79 ? 0.801 2.309 -7.555 1.00 86.06 79 ASP A CA 1
ATOM 636 C C . ASP A 1 79 ? 2.227 2.422 -6.990 1.00 86.06 79 ASP A C 1
ATOM 638 O O . ASP A 1 79 ? 3.185 1.917 -7.577 1.00 86.06 79 ASP A O 1
ATOM 642 N N . GLY A 1 80 ? 2.395 3.138 -5.874 1.00 88.00 80 GLY A N 1
ATOM 643 C CA . GLY A 1 80 ? 3.690 3.329 -5.239 1.00 88.00 80 GLY A CA 1
ATOM 644 C C . GLY A 1 80 ? 4.659 4.257 -5.965 1.00 88.00 80 GLY A C 1
ATOM 645 O O . GLY A 1 80 ? 5.803 4.337 -5.534 1.00 88.00 80 GLY A O 1
ATOM 646 N N . GLU A 1 81 ? 4.249 4.955 -7.030 1.00 87.62 81 GLU A N 1
ATOM 647 C CA . GLU A 1 81 ? 5.156 5.793 -7.839 1.00 87.62 81 GLU A CA 1
ATOM 648 C C . GLU A 1 81 ? 5.668 7.008 -7.057 1.00 87.62 81 GLU A C 1
ATOM 650 O O . GLU A 1 81 ? 6.803 7.451 -7.220 1.00 87.62 81 GLU A O 1
ATOM 655 N N . ARG A 1 82 ? 4.820 7.555 -6.182 1.00 85.81 82 ARG A N 1
ATOM 656 C CA . ARG A 1 82 ? 5.120 8.760 -5.411 1.00 85.81 82 ARG A CA 1
ATOM 657 C C . ARG A 1 82 ? 4.636 8.631 -3.975 1.00 85.81 82 ARG A C 1
ATOM 659 O O . ARG A 1 82 ? 3.612 9.195 -3.580 1.00 85.81 82 ARG A O 1
ATOM 666 N N . ILE A 1 83 ? 5.394 7.894 -3.176 1.00 86.31 83 ILE A N 1
ATOM 667 C CA . ILE A 1 83 ? 5.120 7.742 -1.751 1.00 86.31 83 ILE A CA 1
ATOM 668 C C . ILE A 1 83 ? 5.699 8.932 -0.990 1.00 86.31 83 ILE A C 1
ATOM 670 O O . ILE A 1 83 ? 6.901 9.027 -0.759 1.00 86.31 83 ILE A O 1
ATOM 674 N N . LEU A 1 84 ? 4.820 9.849 -0.574 1.00 83.88 84 LEU A N 1
ATOM 675 C CA . LEU A 1 84 ? 5.180 11.054 0.184 1.00 83.88 84 LEU A CA 1
ATOM 676 C C . LEU A 1 84 ? 6.276 11.863 -0.549 1.00 83.88 84 LEU A C 1
ATOM 678 O O . LEU A 1 84 ? 6.090 12.255 -1.700 1.00 83.88 84 LEU A O 1
ATOM 682 N N . GLY A 1 85 ? 7.408 12.113 0.112 1.00 83.88 85 GLY A N 1
ATOM 683 C CA . GLY A 1 85 ? 8.627 12.676 -0.479 1.00 83.88 85 GLY A CA 1
ATOM 684 C C . GLY A 1 85 ? 9.725 11.638 -0.741 1.00 83.88 85 GLY A C 1
ATOM 685 O O . GLY A 1 85 ? 10.857 12.026 -0.997 1.00 83.88 85 GLY A O 1
ATOM 686 N N . LEU A 1 86 ? 9.416 10.340 -0.638 1.00 86.31 86 LEU A N 1
ATOM 687 C CA . LEU A 1 86 ? 10.374 9.234 -0.779 1.00 86.31 86 LEU A CA 1
ATOM 688 C C . LEU A 1 86 ? 10.514 8.745 -2.228 1.00 86.31 86 LEU A C 1
ATOM 690 O O . LEU A 1 86 ? 11.437 7.997 -2.535 1.00 86.31 86 LEU A O 1
ATOM 694 N N . GLY A 1 87 ? 9.623 9.188 -3.118 1.00 90.38 87 GLY A N 1
ATOM 695 C CA . GLY A 1 87 ? 9.625 8.804 -4.527 1.00 90.38 87 GLY A CA 1
ATOM 696 C C . GLY A 1 87 ? 8.982 7.440 -4.762 1.00 90.38 87 GLY A C 1
ATOM 697 O O . GLY A 1 87 ? 8.005 7.087 -4.094 1.00 90.38 87 GLY A O 1
ATOM 698 N N . ASP A 1 88 ? 9.517 6.710 -5.737 1.00 92.69 88 ASP A N 1
ATOM 699 C CA . ASP A 1 88 ? 8.994 5.416 -6.163 1.00 92.69 88 ASP A CA 1
ATOM 700 C C . ASP A 1 88 ? 9.399 4.315 -5.181 1.00 92.69 88 ASP A C 1
ATOM 702 O O . ASP A 1 88 ? 10.582 4.012 -5.018 1.00 92.69 88 ASP A O 1
ATOM 706 N N . LEU A 1 89 ? 8.404 3.708 -4.535 1.00 94.31 89 LEU A N 1
ATOM 707 C CA . LEU A 1 89 ? 8.568 2.525 -3.693 1.00 94.31 89 LEU A CA 1
ATOM 708 C C . LEU A 1 89 ? 7.831 1.292 -4.256 1.00 94.31 89 LEU A C 1
ATOM 710 O O . LEU A 1 89 ? 7.849 0.229 -3.638 1.00 94.31 89 LEU A O 1
ATOM 714 N N . GLY A 1 90 ? 7.170 1.393 -5.413 1.00 92.88 90 GLY A N 1
ATOM 715 C CA . GLY A 1 90 ? 6.366 0.311 -5.997 1.00 92.88 90 GLY A CA 1
ATOM 716 C C . GLY A 1 90 ? 5.445 -0.366 -4.971 1.00 92.88 90 GLY A C 1
ATOM 717 O O . GLY A 1 90 ? 4.766 0.309 -4.196 1.00 92.88 90 GLY A O 1
ATOM 718 N N . MET A 1 91 ? 5.468 -1.702 -4.890 1.00 93.69 91 MET A N 1
ATOM 719 C CA . MET A 1 91 ? 4.638 -2.453 -3.931 1.00 93.69 91 MET A CA 1
ATOM 720 C C . MET A 1 91 ? 4.875 -2.155 -2.450 1.00 93.69 91 MET A C 1
ATOM 722 O O . MET A 1 91 ? 3.975 -2.364 -1.634 1.00 93.69 91 MET A O 1
ATOM 726 N N . TYR A 1 92 ? 6.029 -1.607 -2.071 1.00 94.88 92 TYR A N 1
ATOM 727 C CA . TYR A 1 92 ? 6.244 -1.153 -0.695 1.00 94.88 92 TYR A CA 1
ATOM 728 C C . TYR A 1 92 ? 5.335 0.036 -0.322 1.00 94.88 92 TYR A C 1
ATOM 730 O O . TYR A 1 92 ? 5.099 0.305 0.857 1.00 94.88 92 TYR A O 1
ATOM 738 N N . GLY A 1 93 ? 4.746 0.707 -1.316 1.00 91.31 93 GLY A N 1
ATOM 739 C CA . GLY A 1 93 ? 3.749 1.758 -1.138 1.00 91.31 93 GLY A CA 1
ATOM 740 C C . GLY A 1 93 ? 2.422 1.308 -0.518 1.00 91.31 93 GLY A C 1
ATOM 741 O O . GLY A 1 93 ? 1.663 2.166 -0.063 1.00 91.31 93 GLY A O 1
ATOM 742 N N . MET A 1 94 ? 2.146 -0.001 -0.423 1.00 91.56 94 MET A N 1
ATOM 743 C CA . MET A 1 94 ? 0.926 -0.547 0.201 1.00 91.56 94 MET A CA 1
ATOM 744 C C . MET A 1 94 ? 0.721 -0.074 1.655 1.00 91.56 94 MET A C 1
ATOM 746 O O . MET A 1 94 ? -0.412 0.008 2.138 1.00 91.56 94 MET A O 1
ATOM 750 N N . GLY A 1 95 ? 1.793 0.312 2.356 1.00 88.44 95 GLY A N 1
ATOM 751 C CA . GLY A 1 95 ? 1.691 0.905 3.692 1.00 88.44 95 GLY A CA 1
ATOM 752 C C . GLY A 1 95 ? 0.815 2.164 3.744 1.00 88.44 95 GLY A C 1
ATOM 753 O O . GLY A 1 95 ? 0.135 2.393 4.746 1.00 88.44 95 GLY A O 1
ATOM 754 N N . ILE A 1 96 ? 0.753 2.948 2.661 1.00 87.75 96 ILE A N 1
ATOM 755 C CA . ILE A 1 96 ? -0.038 4.182 2.624 1.00 87.75 96 ILE A CA 1
ATOM 756 C C . ILE A 1 96 ? -1.553 3.911 2.578 1.00 87.75 96 ILE A C 1
ATOM 758 O O . ILE A 1 96 ? -2.253 4.461 3.435 1.00 87.75 96 ILE A O 1
ATOM 762 N N . PRO A 1 97 ? -2.099 3.084 1.656 1.00 87.38 97 PRO A N 1
ATOM 763 C CA . PRO A 1 97 ? -3.504 2.686 1.701 1.00 87.38 97 PRO A CA 1
ATOM 764 C C . PRO A 1 97 ? -3.935 2.109 3.045 1.00 87.38 97 PRO A C 1
ATOM 766 O O . PRO A 1 97 ? -4.970 2.508 3.579 1.00 87.38 97 PRO A O 1
ATOM 769 N N . VAL A 1 98 ? -3.118 1.223 3.623 1.00 87.25 98 VAL A N 1
ATOM 770 C CA . VAL A 1 98 ? -3.402 0.615 4.928 1.00 87.25 98 VAL A CA 1
ATOM 771 C C . VAL A 1 98 ? -3.475 1.684 6.021 1.00 87.25 98 VAL A C 1
ATOM 773 O O . VAL A 1 98 ? -4.444 1.718 6.777 1.00 87.25 98 VAL A O 1
ATOM 776 N N . GLY A 1 99 ? -2.496 2.593 6.085 1.00 84.12 99 GLY A N 1
ATOM 777 C CA . GLY A 1 99 ? -2.479 3.675 7.071 1.00 84.12 99 GLY A CA 1
ATOM 778 C C . GLY A 1 99 ? -3.666 4.632 6.931 1.00 84.12 99 GLY A C 1
ATOM 779 O O . GLY A 1 99 ? -4.317 4.958 7.922 1.00 84.12 99 GLY A O 1
ATOM 780 N N . LYS A 1 100 ? -4.010 5.038 5.702 1.00 84.25 100 LYS A N 1
ATOM 781 C CA . LYS A 1 100 ? -5.158 5.926 5.455 1.00 84.25 100 LYS A CA 1
ATOM 782 C C . LYS A 1 100 ? -6.487 5.309 5.872 1.00 84.25 100 LYS A C 1
ATOM 784 O O . LYS A 1 100 ? -7.304 5.992 6.478 1.00 84.25 100 LYS A O 1
ATOM 789 N N . LEU A 1 101 ? -6.701 4.031 5.574 1.00 84.19 101 LEU A N 1
ATOM 790 C CA . LEU A 1 101 ? -7.943 3.353 5.938 1.00 84.19 101 LEU A CA 1
ATOM 791 C C . LEU A 1 101 ? -8.062 3.136 7.450 1.00 84.19 101 LEU A C 1
ATOM 793 O O . LEU A 1 101 ? -9.149 3.294 8.000 1.00 84.19 101 LEU A O 1
ATOM 797 N N . CYS A 1 102 ? -6.947 2.903 8.151 1.00 82.56 102 CYS A N 1
ATOM 798 C CA . CYS A 1 102 ? -6.935 2.930 9.616 1.00 82.56 102 CYS A CA 1
ATOM 799 C C . CYS A 1 102 ? -7.401 4.287 10.172 1.00 82.56 102 CYS A C 1
ATOM 801 O O . CYS A 1 102 ? -8.175 4.316 11.129 1.00 82.56 102 CYS A O 1
ATOM 803 N N . LEU A 1 103 ? -6.986 5.402 9.557 1.0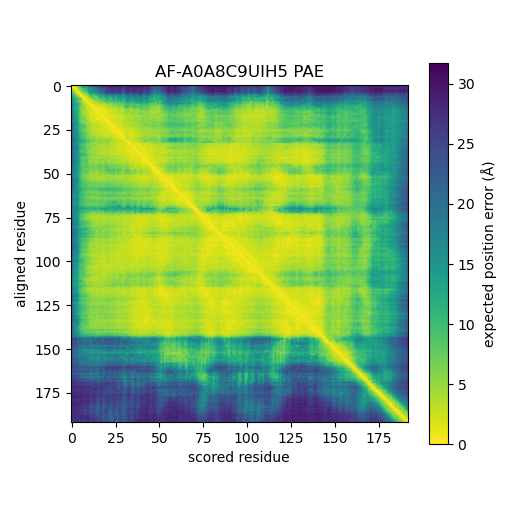0 81.12 103 LEU A N 1
ATOM 804 C CA . LEU A 1 103 ? -7.460 6.740 9.933 1.00 81.12 103 LEU A CA 1
ATOM 805 C C . LEU A 1 103 ? -8.938 6.956 9.594 1.00 81.12 103 LEU A C 1
ATOM 807 O O . LEU A 1 103 ? -9.620 7.680 10.306 1.00 81.12 103 LEU A O 1
ATOM 811 N N . TYR A 1 104 ? -9.464 6.323 8.547 1.00 81.88 104 TYR A N 1
ATOM 812 C CA . TYR A 1 104 ? -10.894 6.392 8.232 1.00 81.88 104 TYR A CA 1
ATOM 813 C C . TYR A 1 104 ? -11.746 5.654 9.256 1.00 81.88 104 TYR A C 1
ATOM 815 O O . TYR A 1 104 ? -12.800 6.156 9.643 1.00 81.88 104 TYR A O 1
ATOM 823 N N . THR A 1 105 ? -11.279 4.521 9.775 1.00 82.69 105 THR A N 1
ATOM 824 C CA . THR A 1 105 ? -11.945 3.904 10.927 1.00 82.69 105 THR A CA 1
ATOM 825 C C . THR A 1 105 ? -11.844 4.774 12.162 1.00 82.69 105 THR A C 1
ATOM 827 O O . THR A 1 105 ? -12.858 5.015 12.811 1.00 82.69 105 THR A O 1
ATOM 830 N N . ALA A 1 106 ? -10.646 5.269 12.479 1.00 81.81 106 ALA A N 1
ATOM 831 C CA . ALA A 1 106 ? -10.444 6.042 13.694 1.00 81.81 106 ALA A CA 1
ATOM 832 C C . ALA A 1 106 ? -11.231 7.365 13.663 1.00 81.81 106 ALA A C 1
ATOM 834 O O . ALA A 1 106 ? -12.015 7.637 14.563 1.00 81.81 106 ALA A O 1
ATOM 835 N N . CYS A 1 107 ? -11.101 8.164 12.608 1.00 80.94 107 CYS A N 1
ATOM 836 C CA . CYS A 1 107 ? -11.670 9.511 12.559 1.00 80.94 107 CYS A CA 1
ATOM 837 C C . CYS A 1 107 ? -13.097 9.566 12.003 1.00 80.94 107 CYS A C 1
ATOM 839 O O . CYS A 1 107 ? -13.865 10.434 12.403 1.00 80.94 107 CYS A O 1
ATOM 841 N N . ALA A 1 108 ? -13.445 8.690 11.054 1.00 78.50 108 ALA A N 1
ATOM 842 C CA . ALA A 1 108 ? -14.731 8.732 10.350 1.00 78.50 108 ALA A CA 1
ATOM 843 C C . ALA A 1 108 ? -15.667 7.568 10.718 1.00 78.50 108 ALA A C 1
ATOM 845 O O . ALA A 1 108 ? -16.772 7.486 10.188 1.00 78.50 108 ALA A O 1
ATOM 846 N N . GLY A 1 109 ? -15.245 6.665 11.610 1.00 78.44 109 GLY A N 1
ATOM 847 C CA . GLY A 1 109 ? -16.072 5.552 12.083 1.00 78.44 109 GLY A CA 1
ATOM 848 C C . GLY A 1 109 ? -16.380 4.493 11.019 1.00 78.44 109 GLY A C 1
ATOM 849 O O . GLY A 1 109 ? -17.278 3.678 11.219 1.00 78.44 109 GLY A O 1
ATOM 850 N N . ILE A 1 110 ? -15.654 4.480 9.895 1.00 81.00 110 ILE A N 1
ATOM 851 C CA . ILE A 1 110 ? -15.833 3.469 8.844 1.00 81.00 110 ILE A CA 1
ATOM 852 C C . ILE A 1 110 ? -15.358 2.117 9.378 1.00 81.00 110 ILE A C 1
ATOM 854 O O . ILE A 1 110 ? -14.194 1.950 9.746 1.00 81.00 110 ILE A O 1
ATOM 858 N N . HIS A 1 111 ? -16.260 1.140 9.412 1.00 82.25 111 HIS A N 1
ATOM 859 C CA . HIS A 1 111 ? -15.963 -0.194 9.918 1.00 82.25 111 HIS A CA 1
ATOM 860 C C . HIS A 1 111 ? -14.846 -0.870 9.094 1.00 82.25 111 HIS A C 1
ATOM 862 O O . HIS A 1 111 ? -14.874 -0.772 7.867 1.00 82.25 111 HIS A O 1
ATOM 868 N N . PRO A 1 112 ? -13.879 -1.584 9.705 1.00 79.81 112 PRO A N 1
ATOM 869 C CA . PRO A 1 112 ? -12.762 -2.163 8.955 1.00 79.81 112 PRO A CA 1
ATOM 870 C C . PRO A 1 112 ? -13.143 -3.178 7.875 1.00 79.81 112 PRO A C 1
ATOM 872 O O . PRO A 1 112 ? -12.451 -3.274 6.868 1.00 79.81 112 PRO A O 1
ATOM 875 N N . ASP A 1 113 ? -14.268 -3.877 8.039 1.00 81.88 113 ASP A N 1
ATOM 876 C CA . ASP A 1 113 ? -14.799 -4.795 7.012 1.00 81.88 113 ASP A CA 1
ATOM 877 C C . ASP A 1 113 ? -15.352 -4.075 5.778 1.00 81.88 113 ASP A C 1
ATOM 879 O O . ASP A 1 113 ? -15.724 -4.710 4.797 1.00 81.88 113 ASP A O 1
ATOM 883 N N . LYS A 1 114 ? -15.461 -2.748 5.848 1.00 80.69 114 LYS A N 1
ATOM 884 C CA . LYS A 1 114 ? -16.043 -1.900 4.814 1.00 80.69 114 LYS A CA 1
ATOM 885 C C . LYS A 1 114 ? -14.997 -1.105 4.055 1.00 80.69 114 LYS A C 1
ATOM 887 O O . LYS A 1 114 ? -15.360 -0.188 3.319 1.00 80.69 114 LYS A O 1
ATOM 892 N N . TYR A 1 115 ? -13.714 -1.432 4.189 1.00 84.06 115 TYR A N 1
ATOM 893 C CA . TYR A 1 115 ? -12.704 -0.827 3.340 1.00 84.06 115 TYR A CA 1
ATOM 894 C C . TYR A 1 115 ? -11.779 -1.821 2.657 1.00 84.06 115 TYR A C 1
ATOM 896 O O . TYR A 1 115 ? -11.500 -2.909 3.158 1.00 84.06 115 TYR A O 1
ATOM 904 N N . LEU A 1 116 ? -11.221 -1.377 1.531 1.00 86.25 116 LEU A N 1
ATOM 905 C CA . LEU A 1 116 ? -10.271 -2.144 0.741 1.00 86.25 116 LEU A CA 1
ATOM 906 C C . LEU A 1 116 ? -9.023 -1.302 0.417 1.00 86.25 116 LEU A C 1
ATOM 908 O O . LEU A 1 116 ? -9.101 -0.352 -0.369 1.00 86.25 116 LEU A O 1
ATOM 912 N N . PRO A 1 117 ? -7.855 -1.627 1.004 1.00 88.69 117 PRO A N 1
ATOM 913 C CA . PRO A 1 117 ? -6.577 -1.103 0.544 1.00 88.69 117 PRO A CA 1
ATOM 914 C C . PRO A 1 117 ? -6.173 -1.838 -0.732 1.00 88.69 117 PRO A C 1
ATOM 916 O O . PRO A 1 117 ? -6.208 -3.067 -0.767 1.00 88.69 117 PRO A O 1
ATOM 919 N N . VAL A 1 118 ? -5.766 -1.103 -1.763 1.00 87.31 118 VAL A N 1
ATOM 920 C CA . VAL A 1 118 ? -5.334 -1.672 -3.042 1.00 87.31 118 VAL A CA 1
ATOM 921 C C . VAL A 1 118 ? -3.971 -1.114 -3.431 1.00 87.31 118 VAL A C 1
ATOM 923 O O . VAL A 1 118 ? -3.747 0.099 -3.381 1.00 87.31 118 VAL A O 1
ATOM 926 N N . CYS A 1 119 ? -3.077 -1.994 -3.873 1.00 89.19 119 CYS A N 1
ATOM 927 C CA . CYS A 1 119 ? -1.823 -1.608 -4.503 1.00 89.19 119 CYS A CA 1
ATOM 928 C C . CYS A 1 119 ? -1.743 -2.190 -5.919 1.00 89.19 119 CYS A C 1
ATOM 930 O O . CYS A 1 119 ? -1.961 -3.388 -6.107 1.00 89.19 119 CYS A O 1
ATOM 932 N N . ILE A 1 120 ? -1.483 -1.333 -6.910 1.00 88.38 120 ILE A N 1
ATOM 933 C CA . ILE A 1 120 ? -1.392 -1.712 -8.325 1.00 88.38 120 ILE A CA 1
ATOM 934 C C . ILE A 1 120 ? 0.079 -1.848 -8.717 1.00 88.38 120 ILE A C 1
ATOM 936 O O . ILE A 1 120 ? 0.827 -0.875 -8.652 1.00 88.38 120 ILE A O 1
ATOM 940 N N . ASP A 1 121 ? 0.493 -3.047 -9.118 1.00 91.38 121 ASP A N 1
ATOM 941 C CA . ASP A 1 121 ? 1.871 -3.362 -9.478 1.00 91.38 121 ASP A CA 1
ATOM 942 C C . ASP A 1 121 ? 2.097 -3.329 -10.981 1.00 91.38 121 ASP A C 1
ATOM 944 O O . ASP A 1 121 ? 1.779 -4.268 -11.711 1.00 91.38 121 ASP A O 1
ATOM 948 N N . ILE A 1 122 ? 2.685 -2.233 -11.439 1.00 89.62 122 ILE A N 1
ATOM 949 C CA . ILE A 1 122 ? 3.151 -2.064 -12.817 1.00 89.62 122 ILE A CA 1
ATOM 950 C C . ILE A 1 122 ? 4.675 -2.167 -12.926 1.00 89.62 122 ILE A C 1
ATOM 952 O O . ILE A 1 122 ? 5.222 -1.872 -13.985 1.00 89.62 122 ILE A O 1
ATOM 956 N N . GLY A 1 123 ? 5.359 -2.588 -11.859 1.00 91.44 123 GLY A N 1
ATOM 957 C CA . GLY A 1 123 ? 6.807 -2.485 -11.703 1.00 91.44 123 GLY A CA 1
ATOM 958 C C . GLY A 1 123 ? 7.234 -1.244 -10.914 1.00 91.44 123 GLY A C 1
ATOM 959 O O . GLY A 1 123 ? 6.416 -0.454 -10.439 1.00 91.44 123 GLY A O 1
ATOM 960 N N . THR A 1 124 ? 8.547 -1.069 -10.774 1.00 94.12 124 THR A N 1
ATOM 961 C CA . THR A 1 124 ? 9.162 0.076 -10.087 1.00 94.12 124 THR A CA 1
ATOM 962 C C . THR A 1 124 ? 10.434 0.508 -10.807 1.00 94.12 124 THR A C 1
ATOM 964 O O . THR A 1 124 ? 11.223 -0.324 -11.252 1.00 94.12 124 THR A O 1
ATOM 967 N N . ASP A 1 125 ? 10.661 1.814 -10.910 1.00 94.81 125 ASP A N 1
ATOM 968 C CA . ASP A 1 125 ? 11.908 2.371 -11.441 1.00 94.81 125 ASP A CA 1
ATOM 969 C C . ASP A 1 125 ? 12.987 2.505 -10.356 1.00 94.81 125 ASP A C 1
ATOM 971 O O . ASP A 1 125 ? 14.135 2.868 -10.638 1.00 94.81 125 ASP A O 1
ATOM 975 N N . ASN A 1 126 ? 12.653 2.161 -9.110 1.00 95.75 126 ASN A N 1
ATOM 976 C CA . ASN A 1 126 ? 13.587 2.163 -8.000 1.00 95.75 126 ASN A CA 1
ATOM 977 C C . ASN A 1 126 ? 14.584 1.000 -8.113 1.00 95.75 126 ASN A C 1
ATOM 979 O O . ASN A 1 126 ? 14.322 -0.138 -7.720 1.00 95.75 126 ASN A O 1
ATOM 983 N N . THR A 1 127 ? 15.787 1.309 -8.597 1.00 96.50 127 THR A N 1
ATOM 984 C CA . THR A 1 127 ? 16.855 0.318 -8.790 1.00 96.50 127 THR A CA 1
ATOM 985 C C . THR A 1 127 ? 17.331 -0.349 -7.503 1.00 96.50 127 THR A C 1
ATOM 987 O O . THR A 1 127 ? 17.929 -1.419 -7.574 1.00 96.50 127 THR A O 1
ATOM 990 N N . THR A 1 128 ? 17.117 0.279 -6.343 1.00 96.00 128 THR A N 1
ATOM 991 C CA . THR A 1 128 ? 17.460 -0.312 -5.044 1.00 96.00 128 THR A CA 1
ATOM 992 C C . THR A 1 128 ? 16.489 -1.437 -4.712 1.00 96.00 128 THR A C 1
ATOM 994 O O . THR A 1 128 ? 16.929 -2.522 -4.348 1.00 96.00 128 THR A O 1
ATOM 997 N N . LEU A 1 129 ? 15.188 -1.216 -4.927 1.00 96.25 129 LEU A N 1
ATOM 998 C CA . LEU A 1 129 ? 14.158 -2.236 -4.719 1.00 96.25 129 LEU A CA 1
ATOM 999 C C . LEU A 1 129 ? 14.269 -3.383 -5.726 1.00 96.25 129 LEU A C 1
ATOM 1001 O O . LEU A 1 129 ? 14.152 -4.539 -5.342 1.00 96.25 129 LEU A O 1
ATOM 1005 N N . LEU A 1 130 ? 14.612 -3.095 -6.985 1.00 96.56 130 LEU A N 1
ATOM 1006 C CA . LEU A 1 130 ? 14.850 -4.137 -7.995 1.00 96.56 130 LEU A CA 1
ATOM 1007 C C . LEU A 1 130 ? 16.021 -5.076 -7.657 1.00 96.56 130 LEU A C 1
ATOM 1009 O O . LEU A 1 130 ? 16.135 -6.147 -8.248 1.00 96.56 130 LEU A O 1
ATOM 1013 N N . LYS A 1 131 ? 16.907 -4.675 -6.740 1.00 96.75 131 LYS A N 1
ATOM 1014 C CA . LYS A 1 131 ? 18.029 -5.489 -6.252 1.00 96.75 131 LYS A CA 1
ATOM 1015 C C . LYS A 1 131 ? 17.765 -6.092 -4.871 1.00 96.75 131 LYS A C 1
ATOM 1017 O O . LYS A 1 131 ? 18.587 -6.873 -4.399 1.00 96.75 131 LYS A O 1
ATOM 1022 N N . ASP A 1 132 ? 16.667 -5.719 -4.218 1.00 96.38 132 ASP A N 1
ATOM 1023 C CA . ASP A 1 132 ? 16.326 -6.188 -2.879 1.00 96.38 132 ASP A CA 1
ATOM 1024 C C . ASP A 1 132 ? 15.683 -7.586 -2.969 1.00 96.38 132 ASP A C 1
ATOM 1026 O O . ASP A 1 132 ? 14.620 -7.730 -3.581 1.00 96.38 132 ASP A O 1
ATOM 1030 N N . PRO A 1 133 ? 16.278 -8.635 -2.371 1.00 96.12 133 PRO A N 1
ATOM 1031 C CA . PRO A 1 133 ? 15.685 -9.973 -2.359 1.00 96.12 133 PRO A CA 1
ATOM 1032 C C . PRO A 1 133 ? 14.372 -10.047 -1.564 1.00 96.12 133 PRO A C 1
ATOM 1034 O O . PRO A 1 133 ? 13.640 -11.022 -1.703 1.00 96.12 133 PRO A O 1
ATOM 1037 N N . PHE A 1 134 ? 14.071 -9.042 -0.737 1.00 96.00 134 PHE A N 1
ATOM 1038 C CA . PHE A 1 134 ? 12.824 -8.955 0.023 1.00 96.00 134 PHE A CA 1
ATOM 1039 C C . PHE A 1 134 ? 11.752 -8.111 -0.672 1.00 96.00 134 PHE A C 1
ATOM 1041 O O . PHE A 1 134 ? 10.665 -7.926 -0.117 1.00 96.00 134 PHE A O 1
ATOM 1048 N N . TYR A 1 135 ? 12.025 -7.602 -1.877 1.00 96.00 135 TYR A N 1
ATOM 1049 C CA . TYR A 1 135 ? 11.019 -6.879 -2.638 1.00 96.00 135 TYR A CA 1
ATOM 1050 C C . TYR A 1 135 ? 9.838 -7.791 -2.989 1.00 96.00 135 TYR A C 1
ATOM 1052 O O . TYR A 1 135 ? 9.995 -8.880 -3.529 1.00 96.00 135 TYR A O 1
ATOM 1060 N N . ILE A 1 136 ? 8.631 -7.331 -2.661 1.00 94.75 136 ILE A N 1
ATOM 1061 C CA . ILE A 1 136 ? 7.402 -8.133 -2.772 1.00 94.75 136 ILE A CA 1
ATOM 1062 C C . ILE A 1 136 ? 6.646 -7.911 -4.088 1.00 94.75 136 ILE A C 1
ATOM 1064 O O . ILE A 1 136 ? 5.605 -8.528 -4.298 1.00 94.75 136 ILE A O 1
ATOM 1068 N N . GLY A 1 137 ? 7.114 -6.983 -4.923 1.00 94.50 137 GLY A N 1
ATOM 1069 C CA . GLY A 1 137 ? 6.494 -6.656 -6.205 1.00 94.50 137 GLY A CA 1
ATOM 1070 C C . GLY A 1 137 ? 7.206 -7.287 -7.395 1.00 94.50 137 GLY A C 1
ATOM 1071 O O . GLY A 1 137 ? 8.098 -8.125 -7.261 1.00 94.50 137 GLY A O 1
ATOM 1072 N N . LEU A 1 138 ? 6.826 -6.848 -8.588 1.00 94.25 138 LEU A N 1
ATOM 1073 C CA . LEU A 1 138 ? 7.425 -7.286 -9.837 1.00 94.25 138 LEU A CA 1
ATOM 1074 C C . LEU A 1 138 ? 8.859 -6.755 -9.979 1.00 94.25 138 LEU A C 1
ATOM 1076 O O . LEU A 1 138 ? 9.097 -5.548 -9.987 1.00 94.25 138 LEU A O 1
ATOM 1080 N N . TYR A 1 139 ? 9.812 -7.665 -10.199 1.00 95.75 139 TYR A N 1
ATOM 1081 C CA . TYR A 1 139 ? 11.219 -7.359 -10.491 1.00 95.75 139 TYR A CA 1
ATOM 1082 C C . TYR A 1 139 ? 11.416 -6.840 -11.923 1.00 95.75 139 TYR A C 1
ATOM 1084 O O . TYR A 1 139 ? 12.147 -7.413 -12.732 1.00 95.75 139 TYR A O 1
ATOM 1092 N N . LYS A 1 140 ? 10.731 -5.748 -12.258 1.00 94.25 140 LYS A N 1
ATOM 1093 C CA . LYS A 1 140 ? 10.838 -5.065 -13.544 1.00 94.25 140 LYS A CA 1
ATOM 1094 C C . LYS A 1 140 ? 10.613 -3.565 -13.386 1.00 94.25 140 LYS A C 1
ATOM 1096 O O . LYS A 1 140 ? 9.965 -3.117 -12.440 1.00 94.25 140 LYS A O 1
ATOM 1101 N N . LYS A 1 141 ? 11.132 -2.805 -14.352 1.00 93.75 141 LYS A N 1
ATOM 1102 C CA . LYS A 1 141 ? 10.846 -1.371 -14.474 1.00 93.75 141 LYS A CA 1
ATOM 1103 C C . LYS A 1 141 ? 9.361 -1.115 -14.689 1.00 93.75 141 LYS A C 1
ATOM 1105 O O . LYS A 1 141 ? 8.653 -2.015 -15.146 1.00 93.75 141 LYS A O 1
ATOM 1110 N N . ARG A 1 142 ? 8.913 0.106 -14.384 1.00 89.50 142 ARG A N 1
ATOM 1111 C CA . ARG A 1 142 ? 7.517 0.485 -14.609 1.00 89.50 142 ARG A CA 1
ATOM 1112 C C . ARG A 1 142 ? 7.168 0.325 -16.079 1.00 89.50 142 ARG A C 1
ATOM 1114 O O . ARG A 1 142 ? 7.849 0.865 -16.952 1.00 89.50 142 ARG A O 1
ATOM 1121 N N . ASP A 1 143 ? 6.098 -0.412 -16.347 1.00 83.50 143 ASP A N 1
ATOM 1122 C CA . ASP A 1 143 ? 5.532 -0.426 -17.685 1.00 83.50 143 ASP A CA 1
ATOM 1123 C C . ASP A 1 143 ? 4.982 0.974 -17.998 1.00 83.50 143 ASP A C 1
ATOM 1125 O O . ASP A 1 143 ? 4.294 1.567 -17.158 1.00 83.50 143 ASP A O 1
ATOM 1129 N N . PRO A 1 144 ? 5.248 1.518 -19.198 1.00 74.69 144 PRO A N 1
ATOM 1130 C CA . PRO A 1 144 ? 4.643 2.767 -19.616 1.00 74.69 144 PRO A CA 1
ATOM 1131 C C . PRO A 1 144 ? 3.126 2.582 -19.660 1.00 74.69 144 PRO A C 1
ATOM 1133 O O . PRO A 1 144 ? 2.586 1.820 -20.467 1.00 74.69 144 PRO A O 1
ATOM 1136 N N . ILE A 1 145 ? 2.439 3.279 -18.760 1.00 64.81 145 ILE A N 1
ATOM 1137 C CA . ILE A 1 145 ? 0.984 3.293 -18.708 1.00 64.81 145 ILE A CA 1
ATOM 1138 C C . ILE A 1 145 ? 0.460 3.836 -20.039 1.00 64.81 145 ILE A C 1
ATOM 1140 O O . ILE A 1 145 ? 0.829 4.920 -20.487 1.00 64.81 145 ILE A O 1
ATOM 1144 N N . THR A 1 146 ? -0.416 3.062 -20.673 1.00 61.50 146 THR A N 1
ATOM 1145 C CA . THR A 1 146 ? -1.184 3.499 -21.844 1.00 61.50 146 THR A CA 1
ATOM 1146 C C . THR A 1 146 ? -2.561 3.969 -21.386 1.00 61.50 146 THR A C 1
ATOM 1148 O O . THR A 1 146 ? -3.096 3.415 -20.427 1.00 61.50 146 THR A O 1
ATOM 1151 N N . ASP A 1 147 ? -3.189 4.910 -22.100 1.00 59.28 147 ASP A N 1
ATOM 1152 C CA . ASP A 1 147 ? -4.539 5.422 -21.772 1.00 59.28 147 ASP A CA 1
ATOM 1153 C C . ASP A 1 147 ? -5.576 4.298 -21.565 1.00 59.28 147 ASP A C 1
ATOM 1155 O O . ASP A 1 147 ? -6.504 4.391 -20.759 1.00 59.28 147 ASP A O 1
ATOM 1159 N N . ARG A 1 148 ? -5.390 3.179 -22.275 1.00 56.97 148 ARG A N 1
ATOM 1160 C CA . ARG A 1 148 ? -6.221 1.979 -22.155 1.00 56.97 148 ARG A CA 1
ATOM 1161 C C . ARG A 1 148 ? -6.091 1.306 -20.787 1.00 56.97 148 ARG A C 1
ATOM 1163 O O . ARG A 1 148 ? -7.091 0.817 -20.270 1.00 56.97 148 ARG A O 1
ATOM 1170 N N . TYR A 1 149 ? -4.893 1.277 -20.214 1.00 62.97 149 TYR A N 1
ATOM 1171 C CA . TYR A 1 149 ? -4.635 0.695 -18.898 1.00 62.97 149 TYR A CA 1
ATOM 1172 C C . TYR A 1 149 ? -5.332 1.506 -17.800 1.00 62.97 149 TYR A C 1
ATOM 1174 O O . TYR A 1 149 ? -6.096 0.950 -17.014 1.00 62.97 149 TYR A O 1
ATOM 1182 N N . ASP A 1 150 ? -5.197 2.831 -17.840 1.00 63.19 150 ASP A N 1
ATOM 1183 C CA . ASP A 1 150 ? -5.876 3.738 -16.908 1.00 63.19 150 ASP A CA 1
ATOM 1184 C C . ASP A 1 150 ? -7.395 3.570 -16.938 1.00 63.19 150 ASP A C 1
ATOM 1186 O O . ASP A 1 150 ? -8.040 3.502 -15.890 1.00 63.19 150 ASP A O 1
ATOM 1190 N N . SER A 1 151 ? -7.975 3.447 -18.136 1.00 60.62 151 SER A N 1
ATOM 1191 C CA . SER A 1 151 ? -9.419 3.260 -18.299 1.00 60.62 151 SER A CA 1
ATOM 1192 C C . SER A 1 151 ? -9.927 1.932 -17.720 1.00 60.62 151 SER A C 1
ATOM 1194 O O . SER A 1 151 ? -11.012 1.892 -17.140 1.00 60.62 151 SER A O 1
ATOM 1196 N N . GLU A 1 152 ? -9.135 0.862 -17.830 1.00 64.94 152 GLU A N 1
ATOM 1197 C CA . GLU A 1 152 ? -9.500 -0.485 -17.388 1.00 64.94 152 GLU A CA 1
ATOM 1198 C C . GLU A 1 152 ? -9.555 -0.548 -15.852 1.00 64.94 152 GLU A C 1
ATOM 1200 O O . GLU A 1 152 ? -10.590 -0.898 -15.280 1.00 64.94 152 GLU A O 1
ATOM 1205 N N . TYR A 1 153 ? -8.500 -0.097 -15.166 1.00 67.06 153 TYR A N 1
ATOM 1206 C CA . TYR A 1 153 ? -8.466 -0.064 -13.699 1.00 67.06 153 TYR A CA 1
ATOM 1207 C C . TYR A 1 153 ? -9.448 0.957 -13.126 1.00 67.06 153 TYR A C 1
ATOM 1209 O O . TYR A 1 153 ? -10.147 0.651 -12.164 1.00 67.06 153 TYR A O 1
ATOM 1217 N N . SER A 1 154 ? -9.565 2.138 -13.738 1.00 60.75 154 SER A N 1
ATOM 1218 C CA . SER A 1 154 ? -10.556 3.153 -13.360 1.00 60.75 154 SER A CA 1
ATOM 1219 C C . SER A 1 154 ? -11.985 2.596 -13.405 1.00 60.75 154 SER A C 1
ATOM 1221 O O . SER A 1 154 ? -12.735 2.720 -12.434 1.00 60.75 154 SER A O 1
ATOM 1223 N N . CYS A 1 155 ? -12.359 1.921 -14.496 1.00 59.28 155 CYS A N 1
ATOM 1224 C CA . CYS A 1 155 ? -13.683 1.322 -14.666 1.00 59.28 155 CYS A CA 1
ATOM 1225 C C . CYS A 1 155 ? -13.941 0.192 -13.659 1.00 59.28 155 CYS A C 1
ATOM 1227 O O . CYS A 1 155 ? -15.023 0.104 -13.078 1.00 59.28 155 CYS A O 1
ATOM 1229 N N . TYR A 1 156 ? -12.952 -0.665 -13.399 1.00 62.88 156 TYR A N 1
ATOM 1230 C CA . TYR A 1 156 ? -13.138 -1.739 -12.428 1.00 62.88 156 TYR A CA 1
ATOM 1231 C C . TYR A 1 156 ? -13.216 -1.221 -10.998 1.00 62.88 156 TYR A C 1
ATOM 1233 O O . TYR A 1 156 ? -14.120 -1.635 -10.278 1.00 62.88 156 TYR A O 1
ATOM 1241 N N . LEU A 1 157 ? -12.343 -0.285 -10.617 1.00 60.34 157 LEU A N 1
ATOM 1242 C CA . LEU A 1 157 ? -12.263 0.269 -9.263 1.00 60.34 157 LEU A CA 1
ATOM 1243 C C . LEU A 1 157 ? -13.455 1.179 -8.932 1.00 60.34 157 LEU A C 1
ATOM 1245 O O . LEU A 1 157 ? -13.933 1.162 -7.802 1.00 60.34 157 LEU A O 1
ATOM 1249 N N . SER A 1 158 ? -14.005 1.886 -9.924 1.00 56.12 158 SER A N 1
ATOM 1250 C CA . SER A 1 158 ? -15.267 2.632 -9.786 1.00 56.12 158 SER A CA 1
ATOM 1251 C C . SER A 1 158 ? -16.495 1.742 -9.586 1.00 56.12 158 SER A C 1
ATOM 1253 O O . SER A 1 158 ? -17.436 2.156 -8.920 1.00 56.12 158 SER A O 1
ATOM 1255 N N . ASN A 1 159 ? -16.475 0.504 -10.088 1.00 53.16 159 ASN A N 1
ATOM 1256 C CA . ASN A 1 159 ? -17.571 -0.455 -9.921 1.00 53.16 159 ASN A CA 1
ATOM 1257 C C . ASN A 1 159 ? -17.454 -1.341 -8.667 1.00 53.16 159 ASN A C 1
ATOM 1259 O O . ASN A 1 159 ? -18.323 -2.182 -8.441 1.00 53.16 159 ASN A O 1
ATOM 1263 N N . VAL A 1 160 ? -16.397 -1.188 -7.862 1.00 55.03 160 VAL A N 1
ATOM 1264 C CA . VAL A 1 160 ? -16.252 -1.869 -6.550 1.00 55.03 160 VAL A CA 1
ATOM 1265 C C . VAL A 1 160 ? -17.162 -1.238 -5.505 1.00 55.03 160 VAL A C 1
ATOM 1267 O O . VAL A 1 160 ? -17.372 -1.793 -4.431 1.00 55.03 160 VAL A O 1
ATOM 1270 N N . GLY A 1 161 ? -17.718 -0.076 -5.830 1.00 47.19 161 GLY A N 1
ATOM 1271 C CA . GLY A 1 161 ? -18.449 0.729 -4.895 1.00 47.19 161 GLY A CA 1
ATOM 1272 C C . GLY A 1 161 ? -19.663 1.380 -5.497 1.00 47.19 161 GLY A C 1
ATOM 1273 O O . GLY A 1 161 ? -19.549 2.465 -6.055 1.00 47.19 161 GLY A O 1
ATOM 1274 N N . GLY A 1 162 ? -20.831 0.764 -5.316 1.00 38.12 162 GLY A N 1
ATOM 1275 C CA . GLY A 1 162 ? -22.112 1.349 -5.723 1.00 38.12 162 GLY A CA 1
ATOM 1276 C C . GLY A 1 162 ? -22.327 2.781 -5.207 1.00 38.12 162 GLY A C 1
ATOM 1277 O O . GLY A 1 162 ? -23.074 3.530 -5.825 1.00 38.12 162 GLY A O 1
ATOM 1278 N N . HIS A 1 163 ? -21.622 3.185 -4.139 1.00 42.16 163 HIS A N 1
ATOM 1279 C CA . HIS A 1 163 ? -21.581 4.548 -3.594 1.00 42.16 163 HIS A CA 1
ATOM 1280 C C . HIS A 1 163 ? -20.216 4.929 -2.960 1.00 42.16 163 HIS A C 1
ATOM 1282 O O . HIS A 1 163 ? -20.143 5.873 -2.173 1.00 42.16 163 HIS A O 1
ATOM 1288 N N . SER A 1 164 ? -19.134 4.199 -3.255 1.00 46.50 164 SER A N 1
ATOM 1289 C CA . SER A 1 164 ? -17.936 4.184 -2.395 1.00 46.50 164 SER A CA 1
ATOM 1290 C C . SER A 1 164 ? -16.976 5.342 -2.639 1.00 46.50 164 SER A C 1
ATOM 1292 O O . SER A 1 164 ? -16.683 5.726 -3.774 1.00 46.50 164 SER A O 1
ATOM 1294 N N . LEU A 1 165 ? -16.436 5.880 -1.545 1.00 48.81 165 LEU A N 1
ATOM 1295 C CA . LEU A 1 165 ? -15.410 6.916 -1.580 1.00 48.81 165 LEU A CA 1
ATOM 1296 C C . LEU A 1 165 ? -14.087 6.301 -2.058 1.00 48.81 165 LEU A C 1
ATOM 1298 O O . LEU A 1 165 ? -13.409 5.581 -1.319 1.00 48.81 165 LEU A O 1
ATOM 1302 N N . LEU A 1 166 ? -13.732 6.583 -3.310 1.00 50.72 166 LEU A N 1
ATOM 1303 C CA . LEU A 1 166 ? -12.453 6.216 -3.912 1.00 50.72 166 LEU A CA 1
ATOM 1304 C C . LEU A 1 166 ? -11.427 7.314 -3.660 1.00 50.72 166 LEU A C 1
ATOM 1306 O O . LEU A 1 166 ? -11.600 8.447 -4.108 1.00 50.72 166 LEU A O 1
ATOM 1310 N N . TYR A 1 167 ? -10.335 6.961 -2.989 1.00 55.59 167 TYR A N 1
ATOM 1311 C CA . TYR A 1 167 ? -9.194 7.850 -2.806 1.00 55.59 167 TYR A CA 1
ATOM 1312 C C . TYR A 1 167 ? -7.958 7.262 -3.481 1.00 55.59 167 TYR A C 1
ATOM 1314 O O . TYR A 1 167 ? -7.352 6.303 -3.004 1.00 55.59 167 TYR A O 1
ATOM 1322 N N . SER A 1 168 ? -7.552 7.872 -4.590 1.00 51.34 168 SER A N 1
ATOM 1323 C CA . SER A 1 168 ? -6.30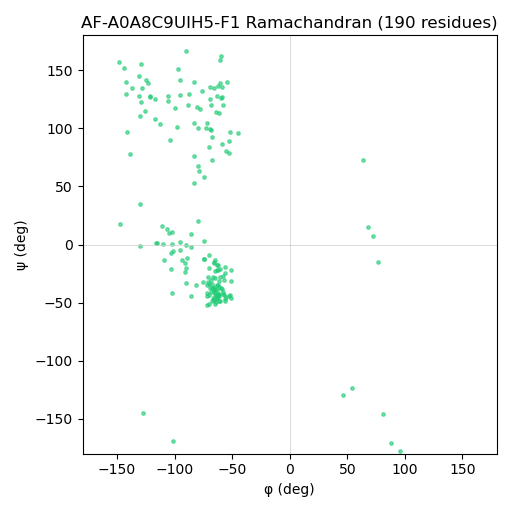8 7.548 -5.287 1.00 51.34 168 SER A CA 1
ATOM 1324 C C . SER A 1 168 ? -5.191 8.495 -4.853 1.00 51.34 168 SER A C 1
ATOM 1326 O O . SER A 1 168 ? -5.343 9.717 -4.930 1.00 51.34 168 SER A O 1
ATOM 1328 N N . ILE A 1 169 ? -4.045 7.951 -4.445 1.00 51.88 169 ILE A N 1
ATOM 1329 C CA . ILE A 1 169 ? -2.791 8.713 -4.356 1.00 51.88 169 ILE A CA 1
ATOM 1330 C C . ILE A 1 169 ? -1.958 8.282 -5.557 1.00 51.88 169 ILE A C 1
ATOM 1332 O O . ILE A 1 169 ? -1.245 7.284 -5.488 1.00 51.88 169 ILE A O 1
ATOM 1336 N N . TRP A 1 170 ? -2.128 8.986 -6.671 1.00 50.06 170 TRP A N 1
ATOM 1337 C CA . TRP A 1 170 ? -1.446 8.725 -7.940 1.00 50.06 170 TRP A CA 1
ATOM 1338 C C . TRP A 1 170 ? -0.858 10.032 -8.474 1.00 50.06 170 TRP A C 1
ATOM 1340 O O . TRP A 1 170 ? -1.473 11.089 -8.306 1.00 50.06 170 TRP A O 1
ATOM 1350 N N . SER A 1 171 ? 0.310 9.967 -9.121 1.00 38.69 171 SER A N 1
ATOM 1351 C CA . SER A 1 171 ? 0.921 11.117 -9.806 1.00 38.69 171 SER A CA 1
ATOM 1352 C C . SER A 1 171 ? 0.764 11.059 -11.336 1.00 38.69 171 SER A C 1
ATOM 1354 O O . SER A 1 171 ? 0.816 12.120 -11.959 1.00 38.69 171 SER A O 1
ATOM 1356 N N . SER A 1 172 ? 0.514 9.882 -11.936 1.00 36.19 172 SER A N 1
ATOM 1357 C CA . SER A 1 172 ? 0.542 9.704 -13.404 1.00 36.19 172 SER A CA 1
ATOM 1358 C C . SER A 1 172 ? -0.808 9.474 -14.130 1.00 36.19 172 SER A C 1
ATOM 1360 O O . SER A 1 172 ? -0.865 9.707 -15.336 1.00 36.19 172 SER A O 1
ATOM 1362 N N . ILE A 1 173 ? -1.931 9.171 -13.454 1.00 41.19 173 ILE A N 1
ATOM 1363 C CA . ILE A 1 173 ? -3.280 9.167 -14.075 1.00 41.19 173 ILE A CA 1
ATOM 1364 C C . ILE A 1 173 ? -3.750 10.617 -14.135 1.00 41.19 173 ILE A C 1
ATOM 1366 O O . ILE A 1 173 ? -4.257 11.186 -13.167 1.00 41.19 173 ILE A O 1
ATOM 1370 N N . LYS A 1 174 ? -3.621 11.236 -15.304 1.00 39.09 174 LYS A N 1
ATOM 1371 C CA . LYS A 1 174 ? -4.082 12.612 -15.552 1.00 39.09 174 LYS A CA 1
ATOM 1372 C C . LYS A 1 174 ? -5.611 12.733 -15.686 1.00 39.09 174 LYS A C 1
ATOM 1374 O O . LYS A 1 174 ? -6.099 13.824 -15.982 1.00 39.09 174 LYS A O 1
ATOM 1379 N N . HIS A 1 175 ? -6.385 11.652 -15.513 1.00 34.59 175 HIS A N 1
ATOM 1380 C CA . HIS A 1 175 ? -7.807 11.611 -15.900 1.00 34.59 175 HIS A CA 1
ATOM 1381 C C . HIS A 1 175 ? -8.819 11.105 -14.860 1.00 34.59 175 HIS A C 1
ATOM 1383 O O . HIS A 1 175 ? -10.022 11.177 -15.118 1.00 34.59 175 HIS A O 1
ATOM 1389 N N . PHE A 1 176 ? -8.412 10.698 -13.65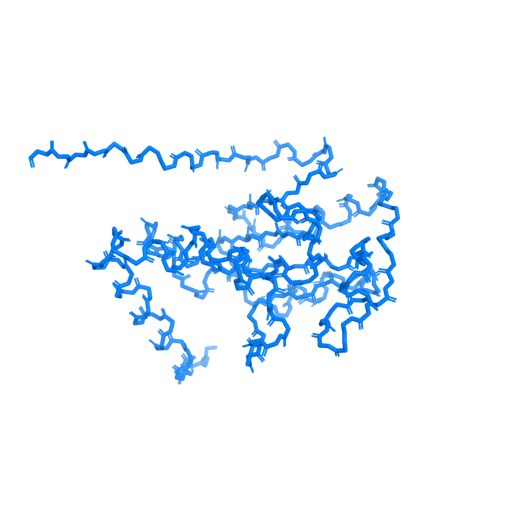4 1.00 38.66 176 PHE A N 1
ATOM 1390 C CA . PHE A 1 176 ? -9.372 10.348 -12.597 1.00 38.66 176 PHE A CA 1
ATOM 1391 C C . PHE A 1 176 ? -9.848 11.614 -11.866 1.00 38.66 176 PHE A C 1
ATOM 1393 O O . PHE A 1 176 ? -9.414 11.951 -10.769 1.00 38.66 176 PHE A O 1
ATOM 1400 N N . LYS A 1 177 ? -10.737 12.374 -12.515 1.00 32.38 177 LYS A N 1
ATOM 1401 C CA . LYS A 1 177 ? -11.299 13.646 -12.018 1.00 32.38 177 LYS A CA 1
ATOM 1402 C C . LYS A 1 177 ? -12.427 13.493 -10.986 1.00 32.38 177 LYS A C 1
ATOM 1404 O O . LYS A 1 177 ? -13.198 14.429 -10.784 1.00 32.38 177 LYS A O 1
ATOM 1409 N N . ARG A 1 178 ? -12.554 12.351 -10.308 1.00 34.97 178 ARG A N 1
ATOM 1410 C CA . ARG A 1 178 ? -13.617 12.147 -9.316 1.00 34.97 178 ARG A CA 1
ATOM 1411 C C . ARG A 1 178 ? -13.019 12.027 -7.914 1.00 34.97 178 ARG A C 1
ATOM 1413 O O . ARG A 1 178 ? -12.435 11.014 -7.557 1.00 34.97 178 ARG A O 1
ATOM 1420 N N . THR A 1 179 ? -13.170 13.129 -7.172 1.00 35.03 179 THR A N 1
ATOM 1421 C CA . THR A 1 179 ? -12.977 13.286 -5.719 1.00 35.03 179 THR A CA 1
ATOM 1422 C C . THR A 1 179 ? -11.563 13.067 -5.166 1.00 35.03 179 THR A C 1
ATOM 1424 O O . THR A 1 179 ? -11.320 12.169 -4.371 1.00 35.03 179 THR A O 1
ATOM 1427 N N . GLN A 1 180 ? -10.656 14.021 -5.417 1.00 34.84 180 GLN A N 1
ATOM 1428 C CA . GLN A 1 180 ? -9.772 14.462 -4.331 1.00 34.84 180 GLN A CA 1
ATOM 1429 C C . GLN A 1 180 ? -10.629 15.251 -3.334 1.00 34.84 180 GLN A C 1
ATOM 1431 O O . GLN A 1 180 ? -10.702 16.477 -3.390 1.00 34.84 180 GLN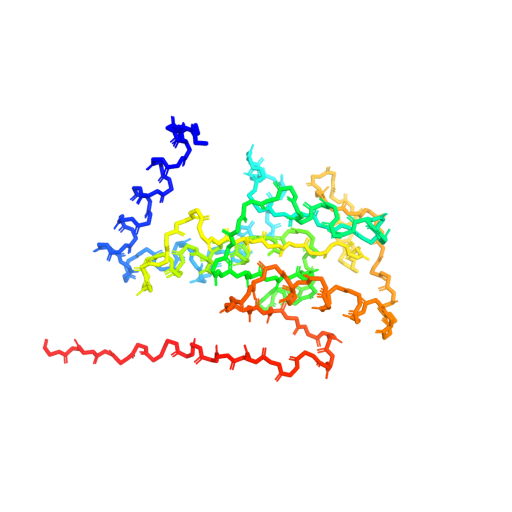 A O 1
ATOM 1436 N N . LEU A 1 181 ? -11.304 14.563 -2.413 1.00 34.59 181 LEU A N 1
ATOM 1437 C CA . LEU A 1 181 ? -11.620 15.216 -1.151 1.00 34.59 181 LEU A CA 1
ATOM 1438 C C . LEU A 1 181 ? -10.269 15.394 -0.461 1.00 34.59 181 LEU A C 1
ATOM 1440 O O . LEU A 1 181 ? -9.698 14.462 0.106 1.00 34.59 181 LEU A O 1
ATOM 1444 N N . PHE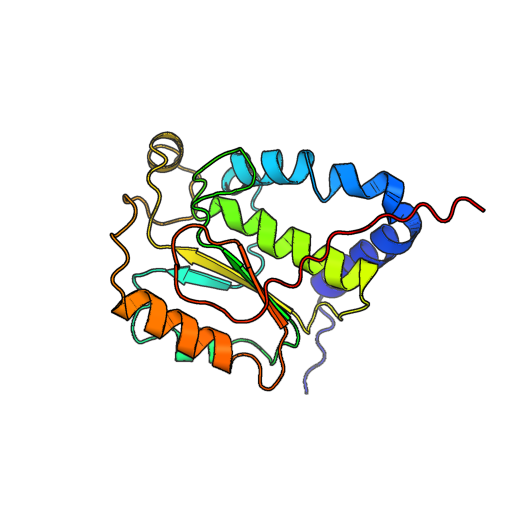 A 1 182 ? -9.717 16.600 -0.577 1.00 29.06 182 PHE A N 1
ATOM 1445 C CA . PHE A 1 182 ? -8.808 17.120 0.425 1.00 29.06 182 PHE A CA 1
ATOM 1446 C C . PHE A 1 182 ? -9.549 16.995 1.765 1.00 29.06 182 PHE A C 1
ATOM 1448 O O . PHE A 1 182 ? -10.180 17.937 2.229 1.00 29.06 182 PHE A O 1
ATOM 1455 N N . PHE A 1 183 ? -9.406 15.861 2.451 1.00 31.05 183 PHE A N 1
ATOM 1456 C CA . PHE A 1 183 ? -9.210 15.922 3.888 1.00 31.05 183 PHE A CA 1
ATOM 1457 C C . PHE A 1 183 ? -7.833 16.570 4.072 1.00 31.05 183 PHE A C 1
ATOM 1459 O O . PHE A 1 183 ? -6.836 15.944 4.422 1.00 31.05 183 PHE A O 1
ATOM 1466 N N . SER A 1 184 ? -7.787 17.881 3.807 1.00 27.14 184 SER A N 1
ATOM 1467 C CA . SER A 1 184 ? -7.130 18.762 4.743 1.00 27.14 184 SER A CA 1
ATOM 1468 C C . SER A 1 184 ? -7.798 18.405 6.062 1.00 27.14 184 SER A C 1
ATOM 1470 O O . SER A 1 184 ? -8.916 18.826 6.344 1.00 27.14 184 SER A O 1
ATOM 1472 N N . LEU A 1 185 ? -7.153 17.535 6.837 1.00 31.25 185 LEU A N 1
ATOM 1473 C CA . LEU A 1 185 ? -7.243 17.624 8.277 1.00 31.25 185 LEU A CA 1
ATOM 1474 C C . LEU A 1 185 ? -6.791 19.055 8.594 1.00 31.25 185 LEU A C 1
ATOM 1476 O O . LEU A 1 185 ? -5.639 19.300 8.938 1.00 31.25 185 LEU A O 1
ATOM 1480 N N . ARG A 1 186 ? -7.698 20.029 8.441 1.00 25.52 186 ARG A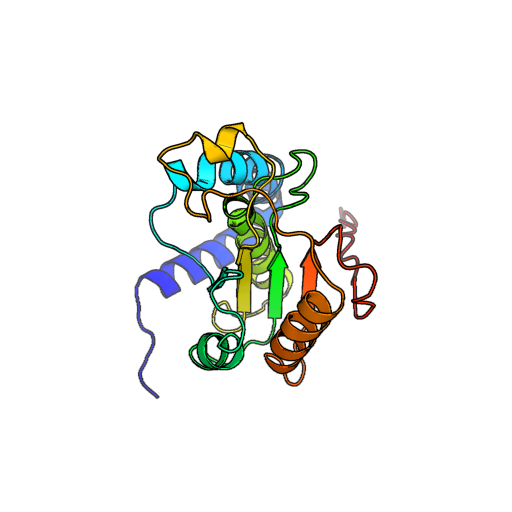 N 1
ATOM 1481 C CA . ARG A 1 186 ? -7.752 21.156 9.350 1.00 25.52 186 ARG A CA 1
ATOM 1482 C C . ARG A 1 186 ? -7.993 20.490 10.696 1.00 25.52 186 ARG A C 1
ATOM 1484 O O . ARG A 1 186 ? -9.127 20.317 11.125 1.00 25.52 186 ARG A O 1
ATOM 1491 N N . PHE A 1 187 ? -6.896 20.095 11.338 1.00 31.16 187 PHE A N 1
ATOM 1492 C CA . PHE A 1 187 ? -6.738 20.265 12.768 1.00 31.16 187 PHE A CA 1
ATOM 1493 C C . PHE A 1 187 ? -7.010 21.752 13.026 1.00 31.16 187 PHE A C 1
ATOM 1495 O O . PHE A 1 187 ? -6.104 22.575 13.104 1.00 31.16 187 PHE A O 1
ATOM 1502 N N . SER A 1 188 ? -8.289 22.127 13.048 1.00 25.08 188 SER A N 1
ATOM 1503 C CA . SER A 1 188 ? -8.698 23.249 13.859 1.00 25.08 188 SER A CA 1
ATOM 1504 C C . SER A 1 188 ? -8.533 22.700 15.258 1.00 25.08 188 SER A C 1
ATOM 1506 O O . SER A 1 188 ? -9.335 21.885 15.707 1.00 25.08 188 SER A O 1
ATOM 1508 N N . LEU A 1 189 ? -7.409 23.053 15.874 1.00 30.42 189 LEU A N 1
ATOM 1509 C CA . LEU A 1 189 ? -7.279 23.085 17.316 1.00 30.42 189 LEU A CA 1
ATOM 1510 C C . LEU A 1 189 ? -8.546 23.764 17.847 1.00 30.42 189 LEU A C 1
ATOM 1512 O O . LEU A 1 189 ? -8.625 24.986 17.882 1.00 30.42 189 LEU A O 1
ATOM 1516 N N . ASN A 1 190 ? -9.545 22.979 18.240 1.00 25.89 190 ASN A N 1
ATOM 1517 C CA . ASN A 1 190 ? -10.441 23.384 19.308 1.00 25.89 190 ASN A CA 1
ATOM 1518 C C . ASN A 1 190 ? -9.687 23.088 20.604 1.00 25.89 190 ASN A C 1
ATOM 1520 O O . ASN A 1 190 ? -10.030 22.188 21.360 1.00 25.89 190 ASN A O 1
ATOM 1524 N N . LEU A 1 191 ? -8.608 23.852 20.798 1.00 29.00 191 LEU A N 1
ATOM 1525 C CA . LEU A 1 191 ? -8.245 24.334 22.116 1.00 29.00 191 LEU A CA 1
ATOM 1526 C C . LEU A 1 191 ? -9.353 25.323 22.490 1.00 29.00 191 LEU A C 1
ATOM 1528 O O . LEU A 1 191 ? -9.319 26.487 22.087 1.00 29.00 191 LEU A O 1
ATOM 1532 N N . GLN A 1 192 ? -10.375 24.815 23.169 1.00 30.38 192 GLN A N 1
ATOM 1533 C CA . GLN A 1 192 ? -11.042 25.580 24.214 1.00 30.38 192 GLN A CA 1
ATOM 1534 C C . GLN A 1 192 ? -10.491 25.098 25.548 1.00 30.38 192 GLN A C 1
ATOM 1536 O O . GLN A 1 192 ? -10.307 23.867 25.682 1.00 30.38 192 GLN A O 1
#

Solvent-accessible surface area (backbone atoms only — not comparable to full-atom values): 11209 Å² total; per-residue (Å²): 142,76,84,82,82,46,74,68,55,57,51,51,52,52,50,34,49,54,41,51,78,38,39,86,76,42,40,49,62,61,32,69,65,41,37,58,55,48,20,80,41,28,49,81,68,63,84,70,93,79,62,48,80,44,46,64,85,41,65,98,42,54,65,64,62,54,68,73,49,78,75,32,54,33,36,26,38,32,43,11,63,63,42,85,92,75,36,47,51,15,59,29,30,43,48,53,28,49,38,54,52,49,48,37,30,38,77,68,64,45,55,76,82,29,48,43,28,32,29,41,38,48,24,32,77,34,67,67,53,65,69,39,91,51,52,84,51,60,83,41,59,52,60,83,82,45,77,68,56,57,52,51,53,50,55,50,60,57,67,57,20,100,83,34,55,52,42,72,63,72,88,80,75,91,72,78,84,68,57,86,72,74,75,68,76,71,76,69,76,78,79,122

InterPro domains:
  IPR001891 Malic oxidoreductase [PR00072] (14-38)
  IPR001891 Malic oxidoreductase [PR00072] (72-101)
  IPR001891 Malic oxidoreductase [PR00072] (108-130)
  IPR012301 Malic enzyme, N-terminal domain [PF00390] (13-151)
  IPR012301 Malic enzyme, N-terminal domain [SM01274] (8-150)
  IPR037062 Malic enzyme, N-terminal domain superfamily [G3DSA:3.40.50.10380] (11-160)
  IPR046346 Aminoacid dehydrogenase-like, N-terminal domain superfamily [SSF53223] (12-144)

Radius of gyration: 16.87 Å; Cα contacts (8 Å, |Δi|>4): 258; chains: 1; bounding box: 42×43×46 Å

Foldseek 3Di:
DDDPPDVVLVVLVVVLVVCLVQVVPCCVVLHPPNLVVCLQCVLVPDDDDAFEEAEPVCPPVLLVSLVVADQAQEEEEEQQQCQDPPGRSGPSSLSVLVSVVSVCCNPVVGRPSRYGRYYYHQDTPPPVLLPDPSNPGDSDHGDPDDPVNLVRCLVSVVVSHPNHHYHYPYDPPPPPPPDPPPPPPPPPPPPD